Protein AF-A0A369LCV4-F1 (afdb_monomer)

Radius of gyration: 34.24 Å; Cα contacts (8 Å, |Δi|>4): 344; chains: 1; bounding box: 85×83×84 Å

Mean predicted aligned error: 14.11 Å

Organism: NCBI:txid1473216

Sequence (241 aa):
MNRRKGVEGYACAVWLQAPCSRRDKLRKGPRGCSRKTRKDGFMGDQPSITRRGVLVGAGAVAGMFAVGGVAYALEGEDRGLLRPPGAQDEAHFRATCLKCNRCETACPQRCLRAGVLEDGVLNWRTPIMDFHRGVCDFCGVCEDVCPAGSIAGAHDPAQVIGVAVVDRERCIAWLQGGCQVCVDACPYGAITLDDANRPVVDRAKCNGCGACENACPSSSYLAFAGGTDRGINVRAAGKEA

pLDDT: mean 79.0, std 21.58, range [28.91, 97.0]

Secondary structure (DSSP, 8-state):
----------PPPP----PPPS-S--------------------------HHHHHHHHHHHHHHHHHHHHHHHT------PPPPTT---HHHHHHH-----HHHHH-TT--EEE--GGG-TTTTTSEEE-TTT-------HHHHT-TT--S--TT-TTS---EEEE-TTT-HHHHTS---HHHHT-TT--EEE-TTS-EEE-TTT-----HHHHH-THHHHSTTS-SS--SEEEE-TT---

InterPro domains:
  IPR017896 4Fe-4S ferredoxin-type, iron-sulphur binding domain [PF12838] (96-149)
  IPR017896 4Fe-4S ferredoxin-type, iron-sulphur binding domain [PF12838] (178-218)
  IPR017896 4Fe-4S ferredoxin-type, iron-sulphur binding domain [PS51379] (88-117)
  IPR017896 4Fe-4S ferredoxin-type, iron-sulphur binding domain [PS51379] (125-156)
  IPR017896 4Fe-4S ferredoxin-type, iron-sulphur binding domain [PS51379] (162-196)
  IPR017896 4Fe-4S ferredoxin-type, iron-sulphur binding domain [PS51379] (197-227)
  IPR017900 4Fe-4S ferredoxin, iron-sulphur binding, conserved site [PS00198] (97-108)
  IPR017900 4Fe-4S ferredoxin, iron-sulphur binding, conserved site [PS00198] (206-217)
  IPR050157 Photosystem I iron-sulfur center [PTHR24960] (136-197)

Nearest PDB structures (foldseek):
  7q4v-assembly1_B  TM=7.450E-01  e=1.362E-02  Acetobacterium woodii DSM 1030
  7q4w-assembly1_B  TM=6.819E-01  e=8.998E-03  Acetobacterium woodii DSM 1030
  2vpw-assembly1_B  TM=8.968E-01  e=2.962E-01  Thermus thermophilus HB27

Foldseek 3Di:
DDDDDDDDDDDDDDDDDDDDDDDDDPDDDDPDPPPPPPPPDPPPDDPDCDPVNVVVVVVVVVVVVVVVVVLVVPFDPQPLFQAQFQQLPVVLLLVQAPLPCQLCVQDPFNQWDQDDCVSPPSSGSPITGHLLRGWQPLPCSSCVRGPRNSGPSSNPLQGARFFKDFDLVQACCNVPRDDCQLCVQDPQNQWDADPSRHIDGNRNRHRQRSSSQNRACSCVVPVVVDDDGHRMHTGNHPDDD

Solvent-accessible surface area (backbone atoms only — not comparable to full-atom values): 14519 Å² total; per-residue (Å²): 133,90,78,91,84,91,86,81,87,85,81,90,82,81,91,73,92,79,84,83,74,97,80,84,82,94,79,79,79,92,75,74,83,75,79,77,77,79,83,70,76,87,71,69,79,75,85,72,89,42,73,66,56,52,52,53,50,51,52,52,52,52,49,52,52,50,51,52,52,47,55,59,71,63,55,70,72,80,81,47,70,31,35,55,45,44,25,74,54,57,70,64,22,66,75,39,52,78,56,77,55,49,38,36,77,60,36,88,50,40,22,44,36,65,27,44,67,90,71,31,78,84,36,44,39,32,71,30,52,39,35,90,67,21,38,55,84,39,79,25,54,44,30,79,59,39,92,59,62,36,32,50,58,19,61,43,72,84,44,66,36,14,32,61,45,71,36,65,92,45,19,54,20,65,74,74,42,80,52,54,60,43,41,78,45,35,91,69,69,23,41,48,66,47,100,76,40,30,80,44,65,43,68,92,55,36,30,35,43,27,43,31,33,50,60,45,64,27,50,75,77,46,61,88,74,64,80,89,74,40,18,35,40,63,34,21,76,87,55,86,129

Structure (mmCIF, N/CA/C/O backbone):
data_AF-A0A369LCV4-F1
#
_entry.id   AF-A0A369LCV4-F1
#
loop_
_atom_site.group_PDB
_atom_site.id
_atom_site.type_symbol
_atom_site.label_atom_id
_atom_site.label_alt_id
_atom_site.label_comp_id
_atom_site.label_asym_id
_atom_site.label_entity_id
_atom_site.label_seq_id
_atom_site.pdbx_PDB_ins_code
_atom_site.Cartn_x
_atom_site.Cartn_y
_atom_site.Cartn_z
_atom_site.occupancy
_atom_site.B_iso_or_equiv
_atom_site.auth_seq_id
_atom_site.auth_comp_id
_atom_site.auth_asym_id
_atom_site.auth_atom_id
_atom_site.pdbx_PDB_model_num
ATOM 1 N N . MET A 1 1 ? 9.480 60.261 -47.180 1.00 33.66 1 MET A N 1
ATOM 2 C CA . MET A 1 1 ? 10.621 61.018 -46.619 1.00 33.66 1 MET A CA 1
ATOM 3 C C . MET A 1 1 ? 11.167 60.238 -45.425 1.00 33.66 1 MET A C 1
ATOM 5 O O . MET A 1 1 ? 10.404 60.085 -44.492 1.00 33.66 1 MET A O 1
ATOM 9 N N . ASN A 1 2 ? 12.431 59.768 -45.492 1.00 29.33 2 ASN A N 1
ATOM 10 C CA . ASN A 1 2 ? 13.299 59.262 -44.390 1.00 29.33 2 ASN A CA 1
ATOM 11 C C . ASN A 1 2 ? 12.805 58.080 -43.509 1.00 29.33 2 ASN A C 1
ATOM 13 O O . ASN A 1 2 ? 11.643 58.022 -43.163 1.00 29.33 2 ASN A O 1
ATOM 17 N N . ARG A 1 3 ? 13.609 57.157 -42.955 1.00 33.78 3 ARG A N 1
ATOM 18 C CA . ARG A 1 3 ? 14.981 56.618 -43.128 1.00 33.78 3 ARG A CA 1
ATOM 19 C C . ARG A 1 3 ? 15.100 55.442 -42.114 1.00 33.78 3 ARG A C 1
ATOM 21 O O . ARG A 1 3 ? 14.606 55.599 -41.010 1.00 33.78 3 ARG A O 1
ATOM 28 N N . ARG A 1 4 ? 15.773 54.338 -42.504 1.00 35.31 4 ARG A N 1
ATOM 29 C CA . ARG A 1 4 ? 16.610 53.327 -41.766 1.00 35.31 4 ARG A CA 1
ATOM 30 C C . ARG A 1 4 ? 16.458 53.204 -40.225 1.00 35.31 4 ARG A C 1
ATOM 32 O O . ARG A 1 4 ? 16.477 54.217 -39.545 1.00 35.31 4 ARG A O 1
ATOM 39 N N . LYS A 1 5 ? 16.474 52.021 -39.585 1.00 34.97 5 LYS A N 1
ATOM 40 C CA . LYS A 1 5 ? 17.506 50.940 -39.451 1.00 34.97 5 LYS A CA 1
ATOM 41 C C . LYS A 1 5 ? 16.810 49.731 -38.748 1.00 34.97 5 LYS A C 1
ATOM 43 O O . LYS A 1 5 ? 15.849 49.987 -38.041 1.00 34.97 5 LYS A O 1
ATOM 48 N N . GLY A 1 6 ? 17.151 48.438 -38.822 1.00 30.31 6 GLY A N 1
ATOM 49 C CA . GLY A 1 6 ? 18.329 47.701 -39.292 1.00 30.31 6 GLY A CA 1
ATOM 50 C C . GLY A 1 6 ? 19.190 47.160 -38.132 1.00 30.31 6 GLY A C 1
ATOM 51 O O . GLY A 1 6 ? 20.056 47.910 -37.702 1.00 30.31 6 GLY A O 1
ATOM 52 N N . VAL A 1 7 ? 18.949 45.916 -37.672 1.00 32.47 7 VAL A N 1
ATOM 53 C CA . VAL A 1 7 ? 19.841 44.955 -36.944 1.00 32.47 7 VAL A CA 1
ATOM 54 C C . VAL A 1 7 ? 19.028 43.659 -36.703 1.00 32.47 7 VAL A C 1
ATOM 56 O O . VAL A 1 7 ? 17.849 43.775 -36.396 1.00 32.47 7 VAL A O 1
ATOM 59 N N . GLU A 1 8 ? 19.488 42.408 -36.801 1.00 32.81 8 GLU A N 1
ATOM 60 C CA . GLU A 1 8 ? 20.720 41.758 -37.271 1.00 32.81 8 GLU A CA 1
ATOM 61 C C . GLU A 1 8 ? 20.413 40.239 -37.376 1.00 32.81 8 GLU A C 1
ATOM 63 O O . GLU A 1 8 ? 19.725 39.690 -36.515 1.00 32.81 8 GLU A O 1
ATOM 68 N N . GLY A 1 9 ? 20.884 39.576 -38.446 1.00 31.50 9 GLY A N 1
ATOM 69 C CA . GLY A 1 9 ? 21.004 38.106 -38.542 1.00 31.50 9 GLY A CA 1
ATOM 70 C C . GLY A 1 9 ? 22.136 37.607 -37.627 1.00 31.50 9 GLY A C 1
ATOM 71 O O . GLY A 1 9 ? 22.778 38.411 -36.971 1.00 31.50 9 GLY A O 1
ATOM 72 N N . TYR A 1 10 ? 22.449 36.319 -37.493 1.00 34.50 10 TYR A N 1
ATOM 73 C CA . TYR A 1 10 ? 22.992 35.471 -38.553 1.00 34.50 10 TYR A CA 1
ATOM 74 C C . TYR A 1 10 ? 22.830 33.981 -38.218 1.00 34.50 10 TYR A C 1
ATOM 76 O O . TYR A 1 10 ? 23.144 33.531 -37.117 1.00 34.50 10 TYR A O 1
ATOM 84 N N . ALA A 1 11 ? 22.385 33.223 -39.221 1.00 33.25 11 ALA A N 1
ATOM 85 C CA . ALA A 1 11 ? 22.346 31.770 -39.244 1.00 33.25 11 ALA A CA 1
ATOM 86 C C . ALA A 1 11 ? 23.679 31.172 -39.735 1.00 33.25 11 ALA A C 1
ATOM 88 O O . ALA A 1 11 ? 24.444 31.800 -40.466 1.00 33.25 11 ALA A O 1
ATOM 89 N N . CYS A 1 12 ? 23.908 29.936 -39.299 1.00 28.91 12 CYS A N 1
ATOM 90 C CA . CYS A 1 12 ? 25.098 29.105 -39.453 1.00 28.91 12 CYS A CA 1
ATOM 91 C C . CYS A 1 12 ? 25.545 28.930 -40.920 1.00 28.91 12 CYS A C 1
ATOM 93 O O . CYS A 1 12 ? 24.769 28.490 -41.769 1.00 28.91 12 CYS A O 1
ATOM 95 N N . ALA A 1 13 ? 26.810 29.254 -41.204 1.00 35.22 13 ALA A N 1
ATOM 96 C CA . ALA A 1 13 ? 27.415 29.154 -42.526 1.00 35.22 13 ALA A CA 1
ATOM 97 C C . ALA A 1 13 ? 28.000 27.757 -42.797 1.00 35.22 13 ALA A C 1
ATOM 99 O O . ALA A 1 13 ? 28.784 27.209 -42.022 1.00 35.22 13 ALA A O 1
ATOM 100 N N . VAL A 1 14 ? 27.620 27.233 -43.960 1.00 31.00 14 VAL A N 1
ATOM 101 C CA . VAL A 1 14 ? 28.135 26.046 -44.642 1.00 31.00 14 VAL A CA 1
ATOM 102 C C . VAL A 1 14 ? 29.587 26.292 -45.075 1.00 31.00 14 VAL A C 1
ATOM 104 O O . VAL A 1 14 ? 29.875 27.267 -45.769 1.00 31.00 14 VAL A O 1
ATOM 107 N N . TRP A 1 15 ? 30.506 25.402 -44.696 1.00 30.23 15 TRP A N 1
ATOM 108 C CA . TRP A 1 15 ? 31.900 25.432 -45.149 1.00 30.23 15 TRP A CA 1
ATOM 109 C C . TRP A 1 15 ? 32.018 24.901 -46.584 1.00 30.23 15 TRP A C 1
ATOM 111 O O . TRP A 1 15 ? 32.078 23.695 -46.818 1.00 30.23 15 TRP A O 1
ATOM 121 N N . LEU A 1 16 ? 32.073 25.825 -47.546 1.00 34.38 16 LEU A N 1
ATOM 122 C CA . LEU A 1 16 ? 32.519 25.587 -48.918 1.00 34.38 16 LEU A CA 1
ATOM 123 C C . LEU A 1 16 ? 34.027 25.849 -49.036 1.00 34.38 16 LEU A C 1
ATOM 125 O O . LEU A 1 16 ? 34.573 26.802 -48.484 1.00 34.38 16 LEU A O 1
ATOM 129 N N . GLN A 1 17 ? 34.680 24.955 -49.771 1.00 42.19 17 GLN A N 1
ATOM 130 C CA . GLN A 1 17 ? 36.102 24.926 -50.096 1.00 42.19 17 GLN A CA 1
ATOM 131 C C . GLN A 1 17 ? 36.569 26.224 -50.776 1.00 42.19 17 GLN A C 1
ATOM 133 O O . GLN A 1 17 ? 35.950 26.675 -51.737 1.00 42.19 17 GLN A O 1
ATOM 138 N N . ALA A 1 18 ? 37.717 26.761 -50.350 1.00 41.19 18 ALA A N 1
ATOM 139 C CA . ALA A 1 18 ? 38.456 27.777 -51.099 1.00 41.19 18 ALA A CA 1
ATOM 140 C C . ALA A 1 18 ? 39.880 27.274 -51.438 1.00 41.19 18 ALA A C 1
ATOM 142 O O . ALA A 1 18 ? 40.541 26.678 -50.582 1.00 41.19 18 ALA A O 1
ATOM 143 N N . PRO A 1 19 ? 40.357 27.484 -52.680 1.00 41.97 19 PRO A N 1
ATOM 144 C CA . PRO A 1 19 ? 41.605 26.930 -53.196 1.00 41.97 19 PRO A CA 1
ATOM 145 C C . PRO A 1 19 ? 42.832 27.722 -52.726 1.00 41.97 19 PRO A C 1
ATOM 147 O O . PRO A 1 19 ? 42.857 28.952 -52.746 1.00 41.97 19 PRO A O 1
ATOM 150 N N . CYS A 1 20 ? 43.886 26.999 -52.343 1.00 33.53 20 CYS A N 1
ATOM 151 C CA . CYS A 1 20 ? 45.161 27.580 -51.934 1.00 33.53 20 CYS A CA 1
ATOM 152 C C . CYS A 1 20 ? 45.874 28.210 -53.144 1.00 33.53 20 CYS A C 1
ATOM 154 O O . CYS A 1 20 ? 46.112 27.550 -54.161 1.00 33.53 20 CYS A O 1
ATOM 156 N N . SER A 1 21 ? 46.171 29.506 -53.042 1.00 36.56 21 SER A N 1
ATOM 157 C CA . SER A 1 21 ? 46.696 30.325 -54.127 1.00 36.56 21 SER A CA 1
ATOM 158 C C . SER A 1 21 ? 48.158 30.002 -54.456 1.00 36.56 21 SER A C 1
ATOM 160 O O . SER A 1 21 ? 49.001 29.662 -53.629 1.00 36.56 21 SER A O 1
ATOM 162 N N . ARG A 1 22 ? 48.432 30.095 -55.754 1.00 46.88 22 ARG A N 1
ATOM 163 C CA . ARG A 1 22 ? 49.577 29.560 -56.491 1.00 46.88 22 ARG A CA 1
ATOM 164 C C . ARG A 1 22 ? 50.821 30.455 -56.404 1.00 46.88 22 ARG A C 1
ATOM 166 O O . ARG A 1 22 ? 51.418 30.769 -57.434 1.00 46.88 22 ARG A O 1
ATOM 173 N N . ARG A 1 23 ? 51.173 30.948 -55.214 1.00 46.38 23 ARG A N 1
ATOM 174 C CA . ARG A 1 23 ? 52.233 31.961 -55.089 1.00 46.38 23 ARG A CA 1
ATOM 175 C C . ARG A 1 23 ? 53.005 31.916 -53.770 1.00 46.38 23 ARG A C 1
ATOM 177 O O . ARG A 1 23 ? 53.278 32.952 -53.202 1.00 46.38 23 ARG A O 1
ATOM 184 N N . ASP A 1 24 ? 53.392 30.727 -53.316 1.00 43.38 24 ASP A N 1
ATOM 185 C CA . ASP A 1 24 ? 54.478 30.580 -52.340 1.00 43.38 24 ASP A CA 1
ATOM 186 C C . ASP A 1 24 ? 55.036 29.158 -52.381 1.00 43.38 24 ASP A C 1
ATOM 188 O O . ASP A 1 24 ? 54.425 28.234 -51.847 1.00 43.38 24 ASP A O 1
ATOM 192 N N . LYS A 1 25 ? 56.170 28.984 -53.077 1.00 42.28 25 LYS A N 1
ATOM 193 C CA . LYS A 1 25 ? 57.227 27.962 -52.862 1.00 42.28 25 LYS A CA 1
ATOM 194 C C . LYS A 1 25 ? 58.162 27.868 -54.081 1.00 42.28 25 LYS A C 1
ATOM 196 O O . LYS A 1 25 ? 58.407 26.800 -54.626 1.00 42.28 25 LYS A O 1
ATOM 201 N N . LEU A 1 26 ? 58.760 28.995 -54.470 1.00 45.75 26 LEU A N 1
ATOM 202 C CA . LEU A 1 26 ? 60.024 29.015 -55.220 1.00 45.75 26 LEU A CA 1
ATOM 203 C C . LEU A 1 26 ? 61.175 29.253 -54.234 1.00 45.75 26 LEU A C 1
ATOM 205 O O . LEU A 1 26 ? 61.787 30.31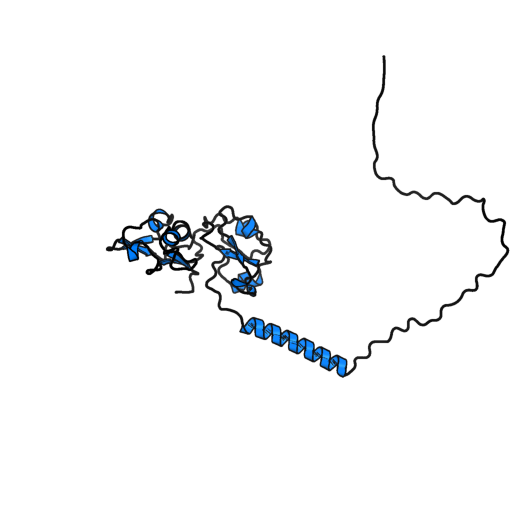2 -54.218 1.00 45.75 26 LEU A O 1
ATOM 209 N N . ARG A 1 27 ? 61.433 28.285 -53.346 1.00 44.47 27 ARG A N 1
ATOM 210 C CA . ARG A 1 27 ? 62.700 28.180 -52.601 1.00 44.47 27 ARG A CA 1
ATOM 211 C C . ARG A 1 27 ? 62.721 26.890 -51.786 1.00 44.47 27 ARG A C 1
ATOM 213 O O . ARG A 1 27 ? 62.159 26.850 -50.695 1.00 44.47 27 ARG A O 1
ATOM 220 N N . LYS A 1 28 ? 63.371 25.859 -52.335 1.00 42.75 28 LYS A N 1
ATOM 221 C CA . LYS A 1 28 ? 64.130 24.766 -51.678 1.00 42.75 28 LYS A CA 1
ATOM 222 C C . LYS A 1 28 ? 64.097 23.536 -52.595 1.00 42.75 28 LYS A C 1
ATOM 224 O O . LYS A 1 28 ? 63.031 23.008 -52.881 1.00 42.75 28 LYS A O 1
ATOM 229 N N . GLY A 1 29 ? 65.280 23.146 -53.076 1.00 40.94 29 GLY A N 1
ATOM 230 C CA . GLY A 1 29 ? 65.507 22.008 -53.973 1.00 40.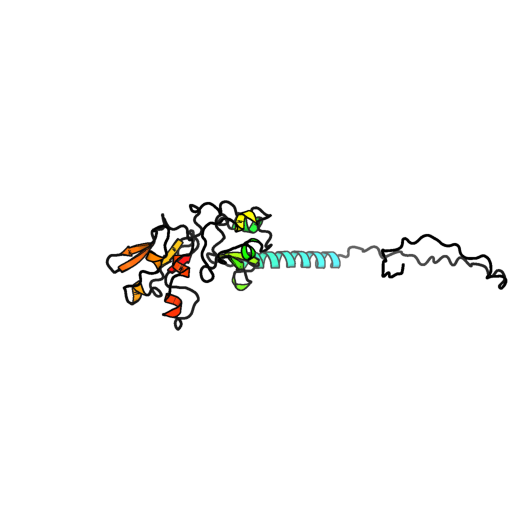94 29 GLY A CA 1
ATOM 231 C C . GLY A 1 29 ? 65.136 20.641 -53.376 1.00 40.94 29 GLY A C 1
ATOM 232 O O . GLY A 1 29 ? 64.693 20.561 -52.224 1.00 40.94 29 GLY A O 1
ATOM 233 N N . PRO A 1 30 ? 65.308 19.555 -54.151 1.00 46.09 30 PRO A N 1
ATOM 234 C CA . PRO A 1 30 ? 64.694 18.266 -53.879 1.00 46.09 30 PRO A CA 1
ATOM 235 C C . PRO A 1 30 ? 65.464 17.554 -52.768 1.00 46.09 30 PRO A C 1
ATOM 237 O O . PRO A 1 30 ? 66.447 16.861 -53.007 1.00 46.09 30 PRO A O 1
ATOM 240 N N . ARG A 1 31 ? 65.022 17.712 -51.520 1.00 47.19 31 ARG A N 1
ATOM 241 C CA . ARG A 1 31 ? 65.402 16.775 -50.462 1.00 47.19 31 ARG A CA 1
ATOM 242 C C . ARG A 1 31 ? 64.392 15.644 -50.468 1.00 47.19 31 ARG A C 1
ATOM 244 O O . ARG A 1 31 ? 63.228 15.838 -50.127 1.00 47.19 31 ARG A O 1
ATOM 251 N N . GLY A 1 32 ? 64.870 14.500 -50.953 1.00 39.56 32 GLY A N 1
ATOM 252 C CA . GLY A 1 32 ? 64.119 13.271 -51.125 1.00 39.56 32 GLY A CA 1
ATOM 253 C C . GLY A 1 32 ? 63.274 12.935 -49.905 1.00 39.56 32 GLY A C 1
ATOM 254 O O . GLY A 1 32 ? 63.738 12.949 -48.763 1.00 39.56 32 GLY A O 1
ATOM 255 N N . CYS A 1 33 ? 62.017 12.610 -50.178 1.00 36.47 33 CYS A N 1
ATOM 256 C CA . CYS A 1 33 ? 61.145 11.940 -49.237 1.00 36.47 33 CYS A CA 1
ATOM 257 C C . CYS A 1 33 ? 61.686 10.512 -49.067 1.00 36.47 33 CYS A C 1
ATOM 259 O O . CYS A 1 33 ? 61.320 9.597 -49.802 1.00 36.47 33 CYS A O 1
ATOM 261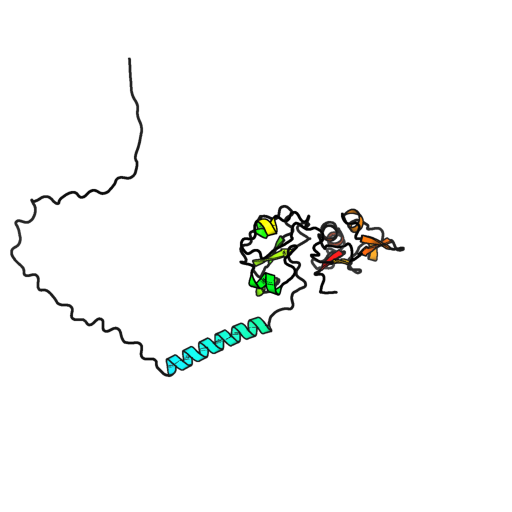 N N . SER A 1 34 ? 62.634 10.339 -48.142 1.00 44.06 34 SER A N 1
ATOM 262 C CA . SER A 1 34 ? 63.011 9.022 -47.641 1.00 44.06 34 SER A CA 1
ATOM 263 C C . SER A 1 34 ? 61.777 8.443 -46.964 1.00 44.06 34 SER A C 1
ATOM 265 O O . SER A 1 34 ? 61.366 8.869 -45.882 1.00 44.06 34 SER A O 1
ATOM 267 N N . ARG A 1 35 ? 61.137 7.509 -47.667 1.00 43.19 35 ARG A N 1
ATOM 268 C CA . ARG A 1 35 ? 60.029 6.703 -47.179 1.00 43.19 35 ARG A CA 1
ATOM 269 C C . ARG A 1 35 ? 60.603 5.802 -46.082 1.00 43.19 35 ARG A C 1
ATOM 271 O O . ARG A 1 35 ? 61.013 4.677 -46.343 1.00 43.19 35 ARG A O 1
ATOM 278 N N . LYS A 1 36 ? 60.693 6.322 -44.855 1.00 39.88 36 LYS A N 1
ATOM 279 C CA . LYS A 1 36 ? 61.026 5.538 -43.665 1.00 39.88 36 LYS A CA 1
ATOM 280 C C . LYS A 1 36 ? 59.851 4.588 -43.446 1.00 39.88 36 LYS A C 1
ATOM 282 O O . LYS A 1 36 ? 58.858 4.944 -42.818 1.00 39.88 36 LYS A O 1
ATOM 287 N N . THR A 1 37 ? 59.910 3.405 -44.054 1.00 44.12 37 THR A N 1
ATOM 288 C CA . THR A 1 37 ? 59.005 2.309 -43.724 1.00 44.12 37 THR A CA 1
ATOM 289 C C . THR A 1 37 ? 59.264 1.972 -42.270 1.00 44.12 37 THR A C 1
ATOM 291 O O . THR A 1 37 ? 60.255 1.321 -41.941 1.00 44.12 37 THR A O 1
ATOM 294 N N . ARG A 1 38 ? 58.389 2.466 -41.399 1.00 40.62 38 ARG A N 1
ATOM 295 C CA . ARG A 1 38 ? 58.283 2.028 -40.019 1.00 40.62 38 ARG A CA 1
ATOM 296 C C . ARG A 1 38 ? 57.808 0.576 -40.042 1.00 40.62 38 ARG A C 1
ATOM 298 O O . ARG A 1 38 ? 56.618 0.306 -39.953 1.00 40.62 38 ARG A O 1
ATOM 305 N N . LYS A 1 39 ? 58.737 -0.358 -40.252 1.00 43.31 39 LYS A N 1
ATOM 306 C CA . LYS A 1 39 ? 58.561 -1.775 -39.923 1.00 43.31 39 LYS A CA 1
ATOM 307 C C . LYS A 1 39 ? 58.869 -1.953 -38.436 1.00 43.31 39 LYS A C 1
ATOM 309 O O . LYS A 1 39 ? 59.729 -2.738 -38.065 1.00 43.31 39 LYS A O 1
ATOM 314 N N . ASP A 1 40 ? 58.152 -1.208 -37.603 1.00 45.78 40 ASP A N 1
ATOM 315 C CA . ASP A 1 40 ? 58.047 -1.532 -36.189 1.00 45.78 40 ASP A CA 1
ATOM 316 C C . ASP A 1 40 ? 56.730 -2.290 -36.110 1.00 45.78 40 ASP A C 1
ATOM 318 O O . ASP A 1 40 ? 55.652 -1.705 -36.235 1.00 45.78 40 ASP A O 1
ATOM 322 N N . GLY A 1 41 ? 56.835 -3.617 -36.095 1.00 38.41 41 GLY A N 1
ATOM 323 C CA . GLY A 1 41 ? 55.690 -4.505 -36.091 1.00 38.41 41 GLY A CA 1
ATOM 324 C C . GLY A 1 41 ? 54.748 -4.139 -34.955 1.00 38.41 41 GLY A C 1
ATOM 325 O O . GLY A 1 41 ? 55.098 -4.246 -33.785 1.00 38.41 41 GLY A O 1
ATOM 326 N N . PHE A 1 42 ? 53.520 -3.781 -35.313 1.00 43.62 42 PHE A N 1
ATOM 327 C CA . PHE A 1 42 ? 52.368 -3.874 -34.426 1.00 43.62 42 PHE A CA 1
ATOM 328 C C . PHE A 1 42 ? 51.983 -5.360 -34.300 1.00 43.62 42 PHE A C 1
ATOM 330 O O . PHE A 1 42 ? 50.873 -5.768 -34.621 1.00 43.62 42 PHE A O 1
ATOM 337 N N . MET A 1 43 ? 52.937 -6.208 -33.906 1.00 44.75 43 MET A N 1
ATOM 338 C CA . MET A 1 43 ? 52.634 -7.552 -33.432 1.00 44.75 43 MET A CA 1
ATOM 339 C C . MET A 1 43 ? 52.284 -7.377 -31.958 1.00 44.75 43 MET A C 1
ATOM 341 O O . MET A 1 43 ? 53.132 -7.517 -31.082 1.00 44.75 43 MET A O 1
ATOM 345 N N . GLY A 1 44 ? 51.050 -6.935 -31.705 1.00 49.69 44 GLY A N 1
ATOM 346 C CA . GLY A 1 44 ? 50.477 -7.001 -30.370 1.00 49.69 44 GLY A CA 1
ATOM 347 C C . GLY A 1 44 ? 50.566 -8.446 -29.897 1.00 49.69 44 GLY A C 1
ATOM 348 O O . GLY A 1 44 ? 50.163 -9.357 -30.624 1.00 49.69 44 GLY A O 1
ATOM 349 N N . ASP A 1 45 ? 51.167 -8.624 -28.725 1.00 56.03 45 ASP A N 1
ATOM 350 C CA . ASP A 1 45 ? 51.254 -9.883 -27.999 1.00 56.03 45 ASP A CA 1
ATOM 351 C C . ASP A 1 45 ? 49.885 -10.580 -28.049 1.00 56.03 45 ASP A C 1
ATOM 353 O O . ASP A 1 45 ? 48.876 -10.016 -27.616 1.00 56.03 45 ASP A O 1
ATOM 357 N N . GLN A 1 46 ? 49.810 -11.755 -28.679 1.00 61.38 46 GLN A N 1
ATOM 358 C CA . GLN A 1 46 ? 48.569 -12.528 -28.694 1.00 61.38 46 GLN A CA 1
ATOM 359 C C . GLN A 1 46 ? 48.348 -12.996 -27.252 1.00 61.38 46 GLN A C 1
ATOM 361 O O . GLN A 1 46 ? 49.229 -13.681 -26.727 1.00 61.38 46 GLN A O 1
ATOM 366 N N . PRO A 1 47 ? 47.231 -12.649 -26.582 1.00 65.69 47 PRO A N 1
ATOM 367 C CA . PRO A 1 47 ? 47.034 -13.026 -25.191 1.00 65.69 47 PRO A CA 1
ATOM 368 C C . PRO A 1 47 ? 46.982 -14.552 -25.095 1.00 65.69 47 PRO A C 1
ATOM 370 O O . PRO A 1 47 ? 45.989 -15.189 -25.443 1.00 65.69 47 PRO A O 1
ATOM 373 N N . SER A 1 48 ? 48.082 -15.152 -24.645 1.00 68.12 48 SER A N 1
ATOM 374 C CA . SER A 1 48 ? 48.139 -16.582 -24.382 1.00 68.12 48 SER A CA 1
ATOM 375 C C . SER A 1 48 ? 47.388 -16.862 -23.081 1.00 68.12 48 SER A C 1
ATOM 377 O O . SER A 1 48 ? 47.665 -16.277 -22.030 1.00 68.12 48 SER A O 1
ATOM 379 N N . ILE A 1 49 ? 46.384 -17.738 -23.145 1.00 80.62 49 ILE A N 1
ATOM 380 C CA . ILE A 1 49 ? 45.616 -18.139 -21.965 1.00 80.62 49 ILE A CA 1
ATOM 381 C C . ILE A 1 49 ? 46.545 -18.952 -21.059 1.00 80.62 49 ILE A C 1
ATOM 383 O O . ILE A 1 49 ? 46.842 -20.118 -21.312 1.00 80.62 49 ILE A O 1
ATOM 387 N N . THR A 1 50 ? 47.031 -18.320 -19.992 1.00 88.94 50 THR A N 1
ATOM 388 C CA . THR A 1 50 ? 47.863 -18.983 -18.985 1.00 88.94 50 THR A CA 1
ATOM 389 C C . THR A 1 50 ? 46.990 -19.710 -17.961 1.00 88.94 50 THR A C 1
ATOM 391 O O . THR A 1 50 ? 45.898 -19.253 -17.620 1.00 88.94 50 THR A O 1
ATOM 394 N N . ARG A 1 51 ? 47.487 -20.820 -17.392 1.00 87.25 51 ARG A N 1
ATOM 395 C CA . ARG A 1 51 ? 46.794 -21.556 -16.308 1.00 87.25 51 ARG A CA 1
ATOM 396 C C . ARG A 1 51 ? 46.432 -20.646 -15.129 1.00 87.25 51 ARG A C 1
ATOM 398 O O . ARG A 1 51 ? 45.360 -20.776 -14.550 1.00 87.25 51 ARG A O 1
ATOM 405 N N . ARG A 1 52 ? 47.308 -19.686 -14.814 1.00 86.94 52 ARG A N 1
ATOM 406 C CA . ARG A 1 52 ? 47.062 -18.659 -13.796 1.00 86.94 52 ARG A CA 1
ATOM 407 C C . ARG A 1 52 ? 45.890 -17.753 -14.175 1.00 86.94 52 ARG A C 1
ATOM 409 O O . ARG A 1 52 ? 45.059 -17.481 -13.320 1.00 86.94 52 ARG A O 1
ATOM 416 N N . GLY A 1 53 ? 45.796 -17.338 -15.438 1.00 87.69 53 GLY A N 1
ATOM 417 C CA . GLY A 1 53 ? 44.654 -16.578 -15.949 1.00 87.69 53 GLY A CA 1
ATOM 418 C C . GLY A 1 53 ? 43.330 -17.333 -15.802 1.00 87.69 53 GLY A C 1
ATOM 419 O O . GLY A 1 53 ? 42.348 -16.750 -15.356 1.00 87.69 53 GLY A O 1
ATOM 420 N N . VAL A 1 54 ? 43.322 -18.644 -16.073 1.00 89.94 54 VAL A N 1
ATOM 421 C CA . VAL A 1 54 ? 42.133 -19.498 -15.887 1.00 89.94 54 VAL A CA 1
ATOM 422 C C . VAL A 1 54 ? 41.733 -19.601 -14.414 1.00 89.94 54 VAL A C 1
ATOM 424 O O . VAL A 1 54 ? 40.560 -19.443 -14.098 1.00 89.94 54 VAL A O 1
ATOM 427 N N . LEU A 1 55 ? 42.686 -19.816 -13.501 1.00 92.88 55 LEU A N 1
ATOM 428 C CA . LEU A 1 55 ? 42.398 -19.906 -12.063 1.00 92.88 55 LEU A CA 1
ATOM 429 C C . LEU A 1 55 ? 41.903 -18.578 -11.477 1.00 92.88 55 LEU A C 1
ATOM 431 O O . LEU A 1 55 ? 40.977 -18.575 -10.672 1.00 92.88 55 LEU A O 1
ATOM 435 N N . VAL A 1 56 ? 42.482 -17.451 -11.900 1.00 90.81 56 VAL A N 1
ATOM 436 C CA . VAL A 1 56 ? 42.016 -16.114 -11.498 1.00 90.81 56 VAL A CA 1
ATOM 437 C C . VAL A 1 56 ? 40.608 -15.854 -12.035 1.00 90.81 56 VAL A C 1
ATOM 439 O O . VAL A 1 56 ? 39.753 -15.387 -11.287 1.00 90.81 56 VAL A O 1
ATOM 442 N N . GLY A 1 57 ? 40.340 -16.211 -13.294 1.00 90.62 57 GLY A N 1
ATOM 443 C CA . GLY A 1 57 ? 39.004 -16.117 -13.881 1.00 90.62 57 GLY A CA 1
ATOM 444 C C . GLY A 1 57 ? 37.977 -16.980 -13.144 1.00 90.62 57 GLY A C 1
ATOM 445 O O . GLY A 1 57 ? 36.919 -16.485 -12.769 1.00 90.62 57 GLY A O 1
ATOM 446 N N . ALA A 1 58 ? 38.305 -18.243 -12.861 1.00 92.50 58 ALA A N 1
ATOM 447 C CA . ALA A 1 58 ? 37.435 -19.156 -12.120 1.00 92.50 58 ALA A CA 1
ATOM 448 C C . ALA A 1 58 ? 37.168 -18.668 -10.687 1.00 92.50 58 ALA A C 1
ATOM 450 O O . ALA A 1 58 ? 36.028 -18.703 -10.232 1.00 92.50 58 ALA A O 1
ATOM 451 N N . GLY A 1 59 ? 38.194 -18.157 -10.000 1.00 94.56 59 GLY A N 1
ATOM 452 C CA . GLY A 1 59 ? 38.052 -17.556 -8.674 1.00 94.56 59 GLY A CA 1
ATOM 453 C C . GLY A 1 59 ? 37.156 -16.316 -8.680 1.00 94.56 59 GLY A C 1
ATOM 454 O O . GLY A 1 59 ? 36.314 -16.171 -7.798 1.00 94.56 59 GLY A O 1
ATOM 455 N N . ALA A 1 60 ? 37.271 -15.455 -9.695 1.00 93.31 60 ALA A N 1
ATOM 456 C CA . ALA A 1 60 ? 36.408 -14.283 -9.845 1.00 93.31 60 ALA A CA 1
ATOM 457 C C . ALA A 1 60 ? 34.941 -14.671 -10.096 1.00 93.31 60 ALA A C 1
ATOM 459 O O . ALA A 1 60 ? 34.040 -14.106 -9.477 1.00 93.31 60 ALA A O 1
ATOM 460 N N . VAL A 1 61 ? 34.700 -15.670 -10.952 1.00 92.44 61 VAL A N 1
ATOM 461 C CA . VAL A 1 61 ? 33.354 -16.198 -11.224 1.00 92.44 61 VAL A CA 1
ATOM 462 C C . VAL A 1 61 ? 32.752 -16.827 -9.965 1.00 92.44 61 VAL A C 1
ATOM 464 O O . VAL A 1 61 ? 31.633 -16.485 -9.590 1.00 92.44 61 VAL A O 1
ATOM 467 N N . ALA A 1 62 ? 33.502 -17.683 -9.264 1.00 92.44 62 ALA A N 1
ATOM 468 C CA . ALA A 1 62 ? 33.067 -18.268 -7.995 1.00 92.44 62 ALA A CA 1
ATOM 469 C C . ALA A 1 62 ? 32.776 -17.189 -6.939 1.00 92.44 62 ALA A C 1
ATOM 471 O O . ALA A 1 62 ? 31.784 -17.287 -6.221 1.00 92.44 62 ALA A O 1
ATOM 472 N N . GLY A 1 63 ? 33.586 -16.128 -6.891 1.00 93.88 63 GLY A N 1
ATOM 473 C CA . GLY A 1 63 ? 33.352 -14.964 -6.039 1.00 93.88 63 GLY A CA 1
ATOM 474 C C . GLY A 1 63 ? 32.040 -14.244 -6.359 1.00 93.88 63 GLY A C 1
ATOM 475 O O . GLY A 1 63 ? 31.274 -13.951 -5.446 1.00 93.88 63 GLY A O 1
ATOM 476 N N . MET A 1 64 ? 31.725 -14.012 -7.638 1.00 89.69 64 MET A N 1
ATOM 477 C CA . MET A 1 64 ? 30.448 -13.405 -8.042 1.00 89.69 64 MET A CA 1
ATOM 478 C C . MET A 1 64 ? 29.243 -14.273 -7.664 1.00 89.69 64 MET A C 1
ATOM 480 O O . MET A 1 64 ? 28.264 -13.747 -7.136 1.00 89.69 64 MET A O 1
ATOM 484 N N . PHE A 1 65 ? 29.317 -15.590 -7.876 1.00 89.00 65 PHE A N 1
ATOM 485 C CA . PHE A 1 65 ? 28.256 -16.509 -7.450 1.00 89.00 65 PHE A CA 1
ATOM 486 C C . PHE A 1 65 ? 28.116 -16.569 -5.930 1.00 89.00 65 PHE A C 1
ATOM 488 O O . PHE A 1 65 ? 26.994 -16.611 -5.436 1.00 89.00 65 PHE A O 1
ATOM 495 N N . ALA A 1 66 ? 29.220 -16.520 -5.181 1.00 90.75 66 ALA A N 1
ATOM 496 C CA . ALA A 1 66 ? 29.179 -16.456 -3.725 1.00 90.75 66 ALA A CA 1
ATOM 497 C C . ALA A 1 66 ? 28.510 -15.162 -3.241 1.00 90.75 66 ALA A C 1
ATOM 499 O O . ALA A 1 66 ? 27.660 -15.217 -2.362 1.00 90.75 66 ALA A O 1
ATOM 500 N N . VAL A 1 67 ? 28.817 -14.009 -3.845 1.00 86.75 67 VAL A N 1
ATOM 501 C CA . VAL A 1 67 ? 28.161 -12.731 -3.513 1.00 86.75 67 VAL A CA 1
ATOM 502 C C . VAL A 1 67 ? 26.674 -12.760 -3.866 1.00 86.75 67 VAL A C 1
ATOM 504 O O . VAL A 1 67 ? 25.857 -12.353 -3.047 1.00 86.75 67 VAL A O 1
ATOM 507 N N . GLY A 1 68 ? 26.306 -13.271 -5.045 1.00 80.06 68 GLY A N 1
ATOM 508 C CA . GLY A 1 68 ? 24.904 -13.429 -5.439 1.00 80.06 68 GLY A CA 1
ATOM 509 C C . GLY A 1 68 ? 24.143 -14.392 -4.524 1.00 80.06 68 GLY A C 1
ATOM 510 O O . GLY A 1 68 ? 23.039 -14.082 -4.089 1.00 80.06 68 GLY A O 1
ATOM 511 N N . GLY A 1 69 ? 24.760 -15.520 -4.166 1.00 82.62 69 GLY A N 1
ATOM 512 C CA . GLY A 1 69 ? 24.211 -16.496 -3.227 1.00 82.62 69 GLY A CA 1
ATOM 513 C C . GLY A 1 69 ? 24.069 -15.940 -1.812 1.00 82.62 69 GLY A C 1
ATOM 514 O O . GLY A 1 69 ? 23.063 -16.196 -1.167 1.00 82.62 69 GLY A O 1
ATOM 515 N N . VAL A 1 70 ? 25.019 -15.125 -1.343 1.00 81.69 70 VAL A N 1
ATOM 516 C CA . VAL A 1 70 ? 24.910 -14.410 -0.063 1.00 81.69 70 VAL A CA 1
ATOM 517 C C . VAL A 1 70 ? 23.819 -13.343 -0.126 1.00 81.69 70 VAL A C 1
ATOM 519 O O . VAL A 1 70 ? 23.044 -13.243 0.810 1.00 81.69 70 VAL A O 1
ATOM 522 N N . ALA A 1 71 ? 23.695 -12.581 -1.214 1.00 71.56 71 ALA A N 1
ATOM 523 C CA . ALA A 1 71 ? 22.623 -11.595 -1.367 1.00 71.56 71 ALA A CA 1
ATOM 524 C C . ALA A 1 71 ? 21.227 -12.244 -1.383 1.00 71.56 71 ALA A C 1
ATOM 526 O O . ALA A 1 71 ? 20.299 -11.688 -0.807 1.00 71.56 71 ALA A O 1
ATOM 527 N N . TYR A 1 72 ? 21.104 -13.424 -1.996 1.00 72.31 72 TYR A N 1
ATOM 528 C CA . TYR A 1 72 ? 19.890 -14.242 -1.973 1.00 72.31 72 TYR A CA 1
ATOM 529 C C . TYR A 1 72 ? 19.644 -14.880 -0.595 1.00 72.31 72 TYR A C 1
ATOM 531 O O . TYR A 1 72 ? 18.527 -14.915 -0.106 1.00 72.31 72 TYR A O 1
ATOM 539 N N . ALA A 1 73 ? 20.684 -15.364 0.086 1.00 69.00 73 ALA A N 1
ATOM 540 C CA . ALA A 1 73 ? 20.546 -15.941 1.425 1.00 69.00 73 ALA A CA 1
ATOM 541 C C . ALA A 1 73 ? 20.259 -14.884 2.507 1.00 69.00 73 ALA A C 1
ATOM 543 O O . ALA A 1 73 ? 19.622 -15.186 3.511 1.00 69.00 73 ALA A O 1
ATOM 544 N N . LEU A 1 74 ? 20.727 -13.650 2.306 1.00 65.56 74 LEU A N 1
ATOM 545 C CA . LEU A 1 74 ? 20.413 -12.478 3.127 1.00 65.56 74 LEU A CA 1
ATOM 546 C C . LEU A 1 74 ? 19.135 -11.772 2.664 1.00 65.56 74 LEU A C 1
ATOM 548 O O . LEU A 1 74 ? 18.899 -10.628 3.060 1.00 65.56 74 LEU A O 1
ATOM 552 N N . GLU A 1 75 ? 18.329 -12.412 1.817 1.00 63.28 75 GLU A N 1
ATOM 553 C CA . GLU A 1 75 ? 17.020 -11.904 1.447 1.00 63.28 75 GLU A CA 1
ATOM 554 C C . GLU A 1 75 ? 16.190 -11.764 2.725 1.00 63.28 75 GLU A C 1
ATOM 556 O O . GLU A 1 75 ? 15.719 -12.730 3.322 1.00 63.28 75 GLU A O 1
ATOM 561 N N . GLY A 1 76 ? 16.103 -10.523 3.203 1.00 52.91 76 GLY A N 1
ATOM 562 C CA . GLY A 1 76 ? 15.207 -10.172 4.283 1.00 52.91 76 GLY A CA 1
ATOM 563 C C . GLY A 1 76 ? 13.800 -10.482 3.807 1.00 52.91 76 GLY A C 1
ATOM 564 O O . GLY A 1 76 ? 13.403 -9.999 2.744 1.00 52.91 76 GLY A O 1
ATOM 565 N N . GLU A 1 77 ? 13.081 -11.295 4.580 1.00 53.12 77 GLU A N 1
ATOM 566 C CA . GLU A 1 77 ? 11.651 -11.523 4.407 1.00 53.12 77 GLU A CA 1
ATOM 567 C C . GLU A 1 77 ? 10.968 -10.219 4.003 1.00 53.12 77 GLU A C 1
ATOM 569 O O . GLU A 1 77 ? 11.183 -9.187 4.648 1.00 53.12 77 GLU A O 1
ATOM 574 N N . ASP A 1 78 ? 10.154 -10.266 2.940 1.00 56.88 78 ASP A N 1
ATOM 575 C CA . ASP A 1 78 ? 9.261 -9.168 2.573 1.00 56.88 78 ASP A CA 1
ATOM 576 C C . ASP A 1 78 ? 8.685 -8.564 3.842 1.00 56.88 78 ASP A C 1
ATOM 578 O O . ASP A 1 78 ? 7.964 -9.245 4.571 1.00 56.88 78 ASP A O 1
ATOM 582 N N . ARG A 1 79 ? 9.004 -7.308 4.150 1.00 57.94 79 ARG A N 1
ATOM 583 C CA . ARG A 1 79 ? 8.609 -6.690 5.425 1.00 57.94 79 ARG A CA 1
ATOM 584 C C . ARG A 1 79 ? 7.111 -6.364 5.493 1.00 57.94 79 ARG A C 1
ATOM 586 O O . ARG A 1 79 ? 6.719 -5.396 6.130 1.00 57.94 79 ARG A O 1
ATOM 593 N N . GLY A 1 80 ? 6.273 -7.127 4.788 1.00 71.88 80 GLY A N 1
ATOM 594 C CA . GLY A 1 80 ? 4.864 -6.823 4.576 1.00 71.88 80 GLY A CA 1
ATOM 595 C C . GLY A 1 80 ? 4.693 -5.486 3.862 1.00 71.88 80 GLY A C 1
ATOM 596 O O . GLY A 1 80 ? 3.781 -4.734 4.196 1.00 71.88 80 GLY A O 1
ATOM 597 N N . LEU A 1 81 ? 5.609 -5.164 2.938 1.00 83.44 81 LEU A N 1
ATOM 598 C CA . LEU A 1 81 ? 5.594 -3.897 2.220 1.00 83.44 81 LEU A CA 1
ATOM 599 C C . LEU A 1 81 ? 4.332 -3.804 1.372 1.00 83.44 81 LEU A C 1
ATOM 601 O O . LEU A 1 81 ? 3.996 -4.713 0.618 1.00 83.44 81 LEU A O 1
ATOM 605 N N . LEU A 1 82 ? 3.652 -2.673 1.486 1.00 90.38 82 LEU A N 1
ATOM 606 C CA . LEU A 1 82 ? 2.451 -2.410 0.720 1.00 90.38 82 LEU A CA 1
ATOM 607 C C . LEU A 1 82 ? 2.845 -1.955 -0.680 1.00 90.38 82 LEU A C 1
ATOM 609 O O . LEU A 1 82 ? 3.502 -0.926 -0.857 1.00 90.38 82 LEU A O 1
ATOM 613 N N . ARG A 1 83 ? 2.445 -2.726 -1.685 1.00 92.19 83 ARG A N 1
ATOM 614 C CA . ARG A 1 83 ? 2.608 -2.362 -3.092 1.00 92.19 83 ARG A CA 1
ATOM 615 C C . ARG A 1 83 ? 1.427 -1.514 -3.570 1.00 92.19 83 ARG A C 1
ATOM 617 O O . ARG A 1 83 ? 0.368 -1.554 -2.943 1.00 92.19 83 ARG A O 1
ATOM 624 N N . PRO A 1 84 ? 1.578 -0.750 -4.669 1.00 93.19 84 PRO A N 1
ATOM 625 C CA . PRO A 1 84 ? 0.443 -0.120 -5.340 1.00 93.19 84 PRO A CA 1
ATOM 626 C C . PRO A 1 84 ? -0.698 -1.123 -5.616 1.00 93.19 84 PRO A C 1
ATOM 628 O O . PRO A 1 84 ? -0.441 -2.327 -5.745 1.00 93.19 84 PRO A O 1
ATOM 631 N N . PRO A 1 85 ? -1.955 -0.664 -5.737 1.00 91.94 85 PRO A N 1
ATOM 632 C CA . PRO A 1 85 ? -3.053 -1.544 -6.134 1.00 91.94 85 PRO A CA 1
ATOM 633 C C . PRO A 1 85 ? -2.728 -2.203 -7.480 1.00 91.94 85 PRO A C 1
ATOM 635 O O . PRO A 1 85 ? -2.172 -1.559 -8.367 1.00 91.94 85 PRO A O 1
ATOM 638 N N . GLY A 1 86 ? -2.993 -3.505 -7.602 1.00 89.12 86 GLY A N 1
ATOM 639 C CA . GLY A 1 86 ? -2.634 -4.257 -8.807 1.00 89.12 86 GLY A CA 1
ATOM 640 C C . GLY A 1 86 ? -1.183 -4.746 -8.899 1.00 89.12 86 GLY A C 1
ATOM 641 O O . GLY A 1 86 ? -0.803 -5.341 -9.902 1.00 89.12 86 GLY A O 1
ATOM 642 N N . ALA A 1 87 ? -0.358 -4.504 -7.875 1.00 91.62 87 ALA A N 1
ATOM 643 C CA . ALA A 1 87 ? 1.046 -4.927 -7.809 1.00 91.62 87 ALA A CA 1
ATOM 644 C C . ALA A 1 87 ? 1.344 -5.849 -6.609 1.00 91.62 87 ALA A C 1
ATOM 646 O O . ALA A 1 87 ? 2.460 -5.866 -6.102 1.00 91.62 87 ALA A O 1
ATOM 647 N N . GLN A 1 88 ? 0.341 -6.588 -6.125 1.00 87.50 88 GLN A N 1
ATOM 648 C CA . GLN A 1 88 ? 0.458 -7.416 -4.914 1.00 87.50 88 GLN A CA 1
ATOM 649 C C . GLN A 1 88 ? 1.194 -8.746 -5.141 1.00 87.50 88 GLN A C 1
ATOM 651 O O . GLN A 1 88 ? 1.719 -9.324 -4.192 1.00 87.50 88 GLN A O 1
ATOM 656 N N . ASP A 1 89 ? 1.256 -9.231 -6.387 1.00 87.69 89 ASP A N 1
ATOM 657 C CA . ASP A 1 89 ? 2.137 -10.345 -6.747 1.00 87.69 89 ASP A CA 1
ATOM 658 C C . ASP A 1 89 ? 3.581 -9.843 -6.794 1.00 87.69 89 ASP A C 1
ATOM 660 O O . ASP A 1 89 ? 4.053 -9.296 -7.794 1.00 87.69 89 ASP A O 1
ATOM 664 N N . GLU A 1 90 ? 4.278 -10.032 -5.679 1.00 85.75 90 GLU A N 1
ATOM 665 C CA . GLU A 1 90 ? 5.645 -9.571 -5.491 1.00 85.75 90 GLU A CA 1
ATOM 666 C C . GLU A 1 90 ? 6.617 -10.175 -6.517 1.00 85.75 90 GLU A C 1
ATOM 668 O O . GLU A 1 90 ? 7.516 -9.484 -7.005 1.00 85.75 90 GLU A O 1
ATOM 673 N N . ALA A 1 91 ? 6.438 -11.446 -6.889 1.00 85.38 91 ALA A N 1
ATOM 674 C CA . ALA A 1 91 ? 7.327 -12.122 -7.829 1.00 85.38 91 ALA A CA 1
ATOM 675 C C . ALA A 1 91 ? 7.179 -11.529 -9.234 1.00 85.38 91 ALA A C 1
ATOM 677 O O . ALA A 1 91 ? 8.175 -11.171 -9.873 1.00 85.38 91 ALA A O 1
ATOM 678 N N . HIS A 1 92 ? 5.936 -11.359 -9.691 1.00 88.12 92 HIS A N 1
ATOM 679 C CA . HIS A 1 92 ? 5.654 -10.712 -10.969 1.00 88.12 92 HIS A CA 1
ATOM 680 C C . HIS A 1 92 ? 6.100 -9.246 -10.974 1.00 88.12 92 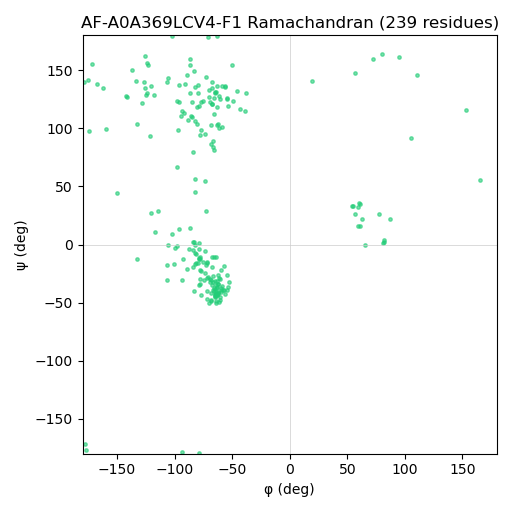HIS A C 1
ATOM 682 O O . HIS A 1 92 ? 6.742 -8.780 -11.923 1.00 88.12 92 HIS A O 1
ATOM 6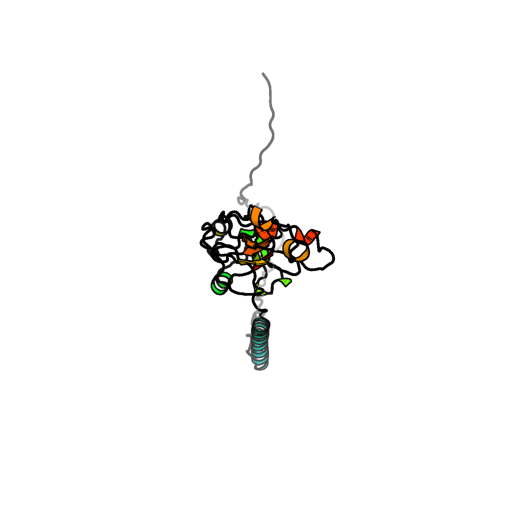88 N N . PHE A 1 93 ? 5.813 -8.522 -9.893 1.00 91.56 93 PHE A N 1
ATOM 689 C CA . PHE A 1 93 ? 6.157 -7.117 -9.747 1.00 91.56 93 PHE A CA 1
ATOM 690 C C . PHE A 1 93 ? 7.671 -6.886 -9.807 1.00 91.56 93 PHE A C 1
ATOM 692 O O . PHE A 1 93 ? 8.146 -6.042 -10.571 1.00 91.56 93 PHE A O 1
ATOM 699 N N . ARG A 1 94 ? 8.458 -7.654 -9.043 1.00 87.44 94 ARG A N 1
ATOM 700 C CA . ARG A 1 94 ? 9.926 -7.543 -9.023 1.00 87.44 94 ARG A CA 1
ATOM 701 C C . ARG A 1 94 ? 10.554 -7.866 -10.373 1.00 87.44 94 ARG A C 1
ATOM 703 O O . ARG A 1 94 ? 11.538 -7.227 -10.741 1.00 87.44 94 ARG A O 1
ATOM 710 N N . ALA A 1 95 ? 9.996 -8.829 -11.104 1.00 89.25 95 ALA A N 1
ATOM 711 C CA . ALA A 1 95 ? 10.504 -9.232 -12.412 1.00 89.25 95 ALA A CA 1
ATOM 712 C C . ALA A 1 95 ? 10.263 -8.177 -13.506 1.00 89.25 95 ALA A C 1
ATOM 714 O O . ALA A 1 95 ? 11.032 -8.099 -14.463 1.00 89.25 95 ALA A O 1
ATOM 715 N N . THR A 1 96 ? 9.210 -7.368 -13.375 1.00 93.56 96 THR A N 1
ATOM 716 C CA . THR A 1 96 ? 8.768 -6.431 -14.421 1.00 93.56 96 THR A CA 1
ATOM 717 C C . THR A 1 96 ? 9.087 -4.970 -14.105 1.00 93.56 96 THR A C 1
ATOM 719 O O . THR A 1 96 ? 9.329 -4.179 -15.018 1.00 93.56 96 THR A O 1
ATOM 722 N N . CYS A 1 97 ? 9.128 -4.573 -12.831 1.00 94.44 97 CYS A N 1
ATOM 723 C CA . CYS A 1 97 ? 9.318 -3.180 -12.441 1.00 94.44 97 CYS A CA 1
ATOM 724 C C . CYS A 1 97 ? 10.684 -2.622 -12.885 1.00 94.44 97 CYS A C 1
ATOM 726 O O . CYS A 1 97 ? 11.740 -3.009 -12.388 1.00 94.44 97 CYS A O 1
ATOM 728 N N . LEU A 1 98 ? 10.662 -1.594 -13.740 1.00 95.31 98 LEU A N 1
ATOM 729 C CA . LEU A 1 98 ? 11.871 -0.915 -14.231 1.00 95.31 98 LEU A CA 1
ATOM 730 C C . LEU A 1 98 ? 12.490 0.088 -13.238 1.00 95.31 98 LEU A C 1
ATOM 732 O O . LEU A 1 98 ? 13.451 0.775 -13.583 1.00 95.31 98 LEU A O 1
ATOM 736 N N . LYS A 1 99 ? 11.929 0.248 -12.029 1.00 94.62 99 LYS A N 1
ATOM 737 C CA . LYS A 1 99 ? 12.428 1.179 -10.987 1.00 94.62 99 LYS A CA 1
ATOM 738 C C . LYS A 1 99 ? 12.586 2.636 -11.472 1.00 94.62 99 LYS A C 1
ATOM 740 O O . LYS A 1 99 ? 13.467 3.390 -11.037 1.00 94.62 99 LYS A O 1
ATOM 745 N N . CYS A 1 100 ? 11.706 3.043 -12.391 1.00 95.31 100 CYS A N 1
ATOM 746 C CA . CYS A 1 100 ? 11.738 4.348 -13.063 1.00 95.31 100 CYS A CA 1
ATOM 747 C C . CYS A 1 100 ? 11.191 5.512 -12.217 1.00 95.31 100 CYS A C 1
ATOM 749 O O . CYS A 1 100 ? 11.369 6.669 -12.585 1.00 95.31 100 CYS A O 1
ATOM 751 N N . ASN A 1 101 ? 10.533 5.205 -11.097 1.00 95.12 101 ASN A N 1
ATOM 752 C CA . ASN A 1 101 ? 9.931 6.149 -10.153 1.00 95.12 101 ASN A CA 1
ATOM 753 C C . ASN A 1 101 ? 8.811 7.069 -10.685 1.00 95.12 101 ASN A C 1
ATOM 755 O O . ASN A 1 101 ? 8.448 8.057 -10.046 1.00 95.12 101 ASN A O 1
ATOM 759 N N . ARG A 1 102 ? 8.228 6.751 -11.847 1.00 96.06 102 ARG A N 1
ATOM 760 C CA . ARG A 1 102 ? 7.126 7.543 -12.422 1.00 96.06 102 ARG A CA 1
ATOM 761 C C . ARG A 1 102 ? 5.869 7.517 -11.557 1.00 96.06 102 ARG A C 1
ATOM 763 O O . ARG A 1 102 ? 5.251 8.557 -11.371 1.00 96.06 102 ARG A O 1
ATOM 770 N N . CYS A 1 103 ? 5.528 6.357 -11.001 1.00 96.19 103 CYS A N 1
ATOM 771 C CA . CYS A 1 103 ? 4.347 6.191 -10.157 1.00 96.19 103 CYS A CA 1
ATOM 772 C C . CYS A 1 103 ? 4.411 7.008 -8.854 1.00 96.19 103 CYS A C 1
ATOM 774 O O . CYS A 1 103 ? 3.384 7.545 -8.454 1.00 96.19 103 CYS A O 1
ATOM 776 N N . GLU A 1 104 ? 5.586 7.182 -8.230 1.00 95.62 104 GLU A N 1
ATOM 777 C CA . GLU A 1 104 ? 5.731 8.081 -7.070 1.00 95.62 104 GLU A CA 1
ATOM 778 C C . GLU A 1 104 ? 5.454 9.533 -7.467 1.00 95.62 104 GLU A C 1
ATOM 780 O O . GLU A 1 104 ? 4.658 10.214 -6.828 1.00 95.62 104 GLU A O 1
ATOM 785 N N . THR A 1 105 ? 6.100 10.008 -8.536 1.00 95.69 105 THR A N 1
ATOM 786 C CA . THR A 1 105 ? 6.011 11.423 -8.939 1.00 95.69 105 THR A CA 1
ATOM 787 C C . THR A 1 105 ? 4.623 11.780 -9.474 1.00 95.69 105 THR A C 1
ATOM 789 O O . THR A 1 105 ? 4.171 12.908 -9.301 1.00 95.69 105 THR A O 1
ATOM 792 N N . ALA A 1 106 ? 3.941 10.830 -10.115 1.00 96.69 106 ALA A N 1
ATOM 793 C CA . ALA A 1 106 ? 2.610 11.034 -10.675 1.00 96.69 106 ALA A CA 1
ATOM 794 C C . ALA A 1 106 ? 1.479 10.913 -9.641 1.00 96.69 106 ALA A C 1
ATOM 796 O O . ALA A 1 106 ? 0.364 11.332 -9.933 1.00 96.69 106 ALA A O 1
ATOM 797 N N . CYS A 1 107 ? 1.733 10.344 -8.456 1.00 97.00 107 CYS A N 1
ATOM 798 C CA . CYS A 1 107 ? 0.699 10.098 -7.453 1.00 97.00 107 CYS A CA 1
ATOM 799 C C . CYS A 1 107 ? 0.120 11.422 -6.909 1.00 97.00 107 CYS A C 1
ATOM 801 O O . CYS A 1 107 ? 0.818 12.127 -6.171 1.00 97.00 107 CYS A O 1
ATOM 803 N N . PRO A 1 108 ? -1.158 11.753 -7.191 1.00 96.44 108 PRO A N 1
ATOM 804 C CA . PRO A 1 108 ? -1.749 13.012 -6.736 1.00 96.44 108 PRO A CA 1
ATOM 805 C C . PRO A 1 108 ? -1.906 13.050 -5.212 1.00 96.44 108 PRO A C 1
ATOM 807 O O . PRO A 1 108 ? -1.685 14.088 -4.590 1.00 96.44 108 PRO A O 1
ATOM 810 N N . GLN A 1 109 ? -2.206 11.897 -4.608 1.00 96.06 109 GLN A N 1
ATOM 811 C CA . GLN A 1 109 ? -2.404 11.754 -3.167 1.00 96.06 109 GLN A CA 1
ATOM 812 C C . GLN A 1 109 ? -1.100 11.600 -2.373 1.00 96.06 109 GLN A C 1
ATOM 814 O O . GLN A 1 109 ? -1.125 11.607 -1.147 1.00 96.06 109 GLN A O 1
ATOM 819 N N . ARG A 1 110 ? 0.048 11.452 -3.050 1.00 95.69 110 ARG A N 1
ATOM 820 C CA . ARG A 1 110 ? 1.384 11.310 -2.437 1.00 95.69 110 ARG A CA 1
ATOM 821 C C . ARG A 1 110 ? 1.524 10.148 -1.440 1.00 95.69 110 ARG A C 1
ATOM 823 O O . ARG A 1 110 ? 2.404 10.193 -0.582 1.00 95.69 110 ARG A O 1
ATOM 830 N N . CYS A 1 111 ? 0.715 9.099 -1.589 1.00 95.44 111 CYS A N 1
ATOM 831 C CA . CYS A 1 111 ? 0.773 7.880 -0.775 1.00 95.44 111 CYS A CA 1
ATOM 832 C C . CYS A 1 111 ? 1.844 6.878 -1.240 1.00 95.44 111 CYS A C 1
ATOM 834 O O . CYS A 1 111 ? 1.983 5.813 -0.651 1.00 95.44 111 CYS A O 1
ATOM 836 N N . LEU A 1 112 ? 2.584 7.189 -2.309 1.00 95.62 112 LEU A N 1
ATOM 837 C CA . LEU A 1 112 ? 3.680 6.372 -2.825 1.00 95.62 112 LEU A CA 1
ATOM 838 C C . LEU A 1 112 ? 5.030 6.998 -2.488 1.00 95.62 112 LEU A C 1
ATOM 840 O O . LEU A 1 112 ? 5.199 8.218 -2.560 1.00 95.62 112 LEU A O 1
ATOM 844 N N . ARG A 1 113 ? 6.007 6.145 -2.180 1.00 94.69 113 ARG A N 1
ATOM 845 C CA . ARG A 1 113 ? 7.414 6.508 -2.026 1.00 94.69 113 ARG A CA 1
ATOM 846 C C . ARG A 1 113 ? 8.327 5.489 -2.696 1.00 94.69 113 ARG A C 1
ATOM 848 O O . ARG A 1 113 ? 8.007 4.302 -2.736 1.00 94.69 113 ARG A O 1
ATOM 855 N N . ALA A 1 114 ? 9.484 5.925 -3.177 1.00 94.25 114 ALA A N 1
ATOM 856 C CA . ALA A 1 114 ? 10.544 5.000 -3.546 1.00 94.25 114 ALA A CA 1
ATOM 857 C C . ALA A 1 114 ? 11.106 4.298 -2.298 1.00 94.25 114 ALA A C 1
ATOM 859 O O . ALA A 1 114 ? 11.383 4.931 -1.276 1.00 94.25 114 ALA A O 1
ATOM 860 N N . GLY A 1 115 ? 11.292 2.985 -2.399 1.00 90.81 115 GLY A N 1
ATOM 861 C CA . GLY A 1 115 ? 11.982 2.188 -1.398 1.00 90.81 115 GLY A CA 1
ATOM 862 C C . GLY A 1 115 ? 13.441 2.606 -1.263 1.00 90.81 115 GLY A C 1
ATOM 863 O O . GLY A 1 115 ? 14.133 2.840 -2.262 1.00 90.81 115 GLY A O 1
ATOM 864 N N . VAL A 1 116 ? 13.893 2.697 -0.022 1.00 90.12 116 VAL A N 1
ATOM 865 C CA . VAL A 1 116 ? 15.267 3.009 0.370 1.00 90.12 116 VAL A CA 1
ATOM 866 C C . VAL A 1 116 ? 15.998 1.731 0.784 1.00 90.12 116 VAL A C 1
ATOM 868 O O . VAL A 1 116 ? 15.453 0.631 0.685 1.00 90.12 116 VAL A O 1
ATOM 871 N N . LEU A 1 117 ? 17.271 1.835 1.165 1.00 86.81 117 LEU A N 1
ATOM 872 C CA . LEU A 1 117 ? 18.101 0.653 1.414 1.00 86.81 117 LEU A CA 1
ATOM 873 C C . LEU A 1 117 ? 17.620 -0.080 2.669 1.00 86.81 117 LEU A C 1
ATOM 875 O O . LEU A 1 117 ? 17.688 -1.305 2.756 1.00 86.81 117 LEU A O 1
ATOM 879 N N . GLU A 1 118 ? 17.064 0.685 3.601 1.00 84.62 118 GLU A N 1
ATOM 880 C CA . GLU A 1 118 ? 16.428 0.231 4.820 1.00 84.62 118 GLU A CA 1
ATOM 881 C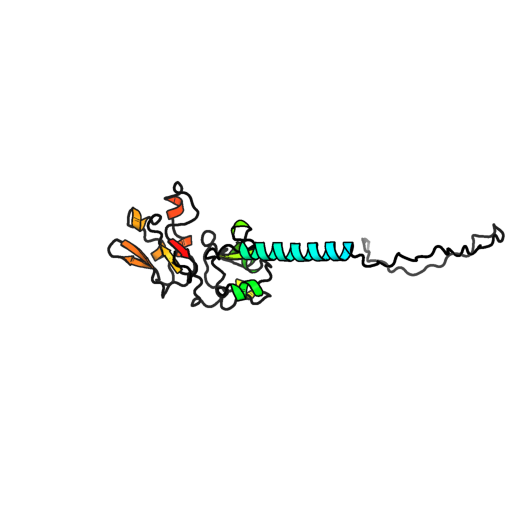 C . GLU A 1 118 ? 15.222 -0.663 4.529 1.00 84.62 118 GLU A C 1
ATOM 883 O O . GLU A 1 118 ? 14.981 -1.565 5.319 1.00 84.62 118 GLU A O 1
ATOM 888 N N . ASP A 1 119 ? 14.516 -0.500 3.402 1.00 84.06 119 ASP A N 1
ATOM 889 C CA . ASP A 1 119 ? 13.397 -1.373 2.994 1.00 84.06 119 ASP A CA 1
ATOM 890 C C . ASP A 1 119 ? 13.861 -2.711 2.385 1.00 84.06 119 ASP A C 1
ATOM 892 O O . ASP A 1 119 ? 13.046 -3.576 2.056 1.00 84.06 119 ASP A O 1
ATOM 896 N N . GLY A 1 120 ? 15.173 -2.889 2.226 1.00 83.62 120 GLY A N 1
ATOM 897 C CA . GLY A 1 120 ? 15.800 -4.063 1.636 1.00 83.62 120 GLY A CA 1
ATOM 898 C C . GLY A 1 120 ? 16.429 -3.775 0.274 1.00 83.62 120 GLY A C 1
ATOM 899 O O . GLY A 1 120 ? 15.921 -3.000 -0.537 1.00 83.62 120 GLY A O 1
ATOM 900 N N . VAL A 1 121 ? 17.540 -4.460 -0.005 1.00 82.56 121 VAL A N 1
ATOM 901 C CA . VAL A 1 121 ? 18.356 -4.261 -1.219 1.00 82.56 121 VAL A CA 1
ATOM 902 C C . VAL A 1 121 ? 17.538 -4.447 -2.503 1.00 82.56 121 VAL A C 1
ATOM 904 O O . VAL A 1 121 ? 17.685 -3.678 -3.453 1.00 82.56 121 VAL A O 1
ATOM 907 N N . LEU A 1 122 ? 16.632 -5.428 -2.534 1.00 81.12 122 LEU A N 1
ATOM 908 C CA . LEU A 1 122 ? 15.781 -5.696 -3.699 1.00 81.12 122 LEU A CA 1
ATOM 909 C C . LEU A 1 122 ? 14.663 -4.658 -3.870 1.00 81.12 122 LEU A C 1
ATOM 911 O O . LEU A 1 122 ? 14.312 -4.316 -5.005 1.00 81.12 122 LEU A O 1
ATOM 915 N N . ASN A 1 123 ? 14.190 -4.086 -2.761 1.00 86.25 123 ASN A N 1
ATOM 916 C CA . ASN A 1 123 ? 13.142 -3.067 -2.725 1.00 86.25 123 ASN A CA 1
ATOM 917 C C . ASN A 1 123 ? 13.657 -1.658 -3.030 1.00 86.25 123 ASN A C 1
ATOM 919 O O . ASN A 1 123 ? 12.854 -0.751 -3.272 1.00 86.25 123 ASN A O 1
ATOM 923 N N . TRP A 1 124 ? 14.978 -1.477 -3.117 1.00 89.06 124 TRP A N 1
ATOM 924 C CA . TRP A 1 124 ? 15.596 -0.224 -3.535 1.00 89.06 124 TRP A CA 1
ATOM 925 C C . TRP A 1 124 ? 14.970 0.301 -4.830 1.00 89.06 124 TRP A C 1
ATOM 927 O O . TRP A 1 124 ? 14.965 -0.391 -5.861 1.00 89.06 124 TRP A O 1
ATOM 937 N N . ARG A 1 125 ? 14.462 1.538 -4.769 1.00 92.00 125 ARG A N 1
ATOM 938 C CA . ARG A 1 125 ? 13.784 2.274 -5.851 1.00 92.00 125 ARG A CA 1
ATOM 939 C C . ARG A 1 125 ? 12.524 1.620 -6.414 1.00 92.00 125 ARG A C 1
ATOM 941 O O . ARG A 1 125 ? 12.067 1.996 -7.494 1.00 92.00 125 ARG A O 1
ATOM 948 N N . THR A 1 126 ? 11.956 0.657 -5.706 1.00 92.94 126 THR A N 1
ATOM 949 C CA . THR A 1 126 ? 10.622 0.151 -6.028 1.00 92.94 126 THR A CA 1
ATOM 950 C C . THR A 1 126 ? 9.564 0.978 -5.291 1.00 92.94 126 THR A C 1
ATOM 952 O O . THR A 1 126 ? 9.842 1.448 -4.191 1.00 92.94 126 THR A O 1
ATOM 955 N N . PRO A 1 127 ? 8.377 1.214 -5.867 1.00 94.19 127 PRO A N 1
ATOM 956 C CA . PRO A 1 127 ? 7.295 1.901 -5.176 1.00 94.19 127 PRO A CA 1
ATOM 957 C C . PRO A 1 127 ? 6.793 1.087 -3.980 1.00 94.19 127 PRO A C 1
ATOM 959 O O . PRO A 1 127 ? 6.494 -0.105 -4.104 1.00 94.19 127 PRO A O 1
ATOM 962 N N . ILE A 1 128 ? 6.677 1.767 -2.847 1.00 92.94 128 ILE A N 1
ATOM 963 C CA . ILE A 1 128 ? 6.090 1.288 -1.597 1.00 92.94 128 ILE A CA 1
ATOM 964 C C . ILE A 1 128 ? 5.027 2.306 -1.188 1.00 92.94 128 ILE A C 1
ATOM 966 O O . ILE A 1 128 ? 5.232 3.515 -1.340 1.00 92.94 128 ILE A O 1
ATOM 970 N N . MET A 1 129 ? 3.891 1.830 -0.695 1.00 92.69 129 MET A N 1
ATOM 971 C CA . MET A 1 129 ? 2.860 2.697 -0.146 1.00 92.69 129 MET A CA 1
ATOM 972 C C . MET A 1 129 ? 3.160 3.077 1.297 1.00 92.69 129 MET A C 1
ATOM 974 O O . MET A 1 129 ? 3.552 2.246 2.112 1.00 92.69 129 MET A O 1
ATOM 978 N N . ASP A 1 130 ? 2.981 4.360 1.580 1.00 93.19 130 ASP A N 1
ATOM 979 C CA . ASP A 1 130 ? 3.222 4.988 2.868 1.00 93.19 130 ASP A CA 1
ATOM 980 C C . ASP A 1 130 ? 2.021 5.869 3.217 1.00 93.19 130 ASP A C 1
ATOM 982 O O . ASP A 1 130 ? 1.839 6.971 2.680 1.00 93.19 130 ASP A O 1
ATOM 986 N N . PHE A 1 131 ? 1.190 5.361 4.126 1.00 94.44 131 PHE A N 1
ATOM 987 C CA . PHE A 1 131 ? -0.039 6.022 4.543 1.00 94.44 131 PHE A CA 1
ATOM 988 C C . PHE A 1 131 ? 0.171 7.086 5.623 1.00 94.44 131 PHE A C 1
ATOM 990 O O . PHE A 1 131 ? -0.783 7.743 6.035 1.00 94.44 131 PHE A O 1
ATOM 997 N N . HIS A 1 132 ? 1.413 7.342 6.043 1.00 91.62 132 HIS A N 1
ATOM 998 C CA . HIS A 1 132 ? 1.731 8.537 6.820 1.00 91.62 132 HIS A CA 1
ATOM 999 C C . HIS A 1 132 ? 1.806 9.793 5.945 1.00 91.62 132 HIS A C 1
ATOM 1001 O O . HIS A 1 132 ? 1.670 10.902 6.463 1.00 91.62 132 HIS A O 1
ATOM 1007 N N . ARG A 1 133 ? 2.049 9.628 4.635 1.00 92.50 133 ARG A N 1
ATOM 1008 C CA . ARG A 1 133 ? 2.188 10.727 3.667 1.00 92.50 133 ARG A CA 1
ATOM 1009 C C . ARG A 1 133 ? 0.881 11.081 2.961 1.00 92.50 133 ARG A C 1
ATOM 1011 O O . ARG A 1 133 ? 0.710 12.233 2.566 1.00 92.50 133 ARG A O 1
ATOM 1018 N N . GLY A 1 134 ? -0.004 10.107 2.765 1.00 95.06 134 GLY A N 1
ATOM 1019 C CA . GLY A 1 134 ? -1.230 10.281 1.993 1.00 95.06 134 GLY A CA 1
ATOM 1020 C C . GLY A 1 134 ? -2.104 9.033 1.963 1.00 95.06 134 GLY A C 1
ATOM 1021 O O . GLY A 1 134 ? -1.831 8.060 2.653 1.00 95.06 134 GLY A O 1
ATOM 1022 N N . VAL A 1 135 ? -3.156 9.049 1.147 1.00 95.75 135 VAL A N 1
ATOM 1023 C CA . VAL A 1 135 ? -4.145 7.958 1.039 1.00 95.75 135 VAL A CA 1
ATOM 1024 C C . VAL A 1 135 ? -4.250 7.461 -0.399 1.00 95.75 135 VAL A C 1
ATOM 1026 O O . VAL A 1 135 ? -3.939 8.204 -1.322 1.00 95.75 135 VAL A O 1
ATOM 1029 N N . CYS A 1 136 ? -4.687 6.225 -0.620 1.00 95.50 136 CYS A N 1
ATOM 1030 C CA . CYS A 1 136 ? -5.001 5.742 -1.963 1.00 95.50 136 CYS A CA 1
ATOM 1031 C C . CYS A 1 136 ? -6.506 5.882 -2.224 1.00 95.50 136 CYS A C 1
ATOM 1033 O O . CYS A 1 136 ? -7.319 5.334 -1.487 1.00 95.50 136 CYS A O 1
ATOM 1035 N N . ASP A 1 137 ? -6.875 6.602 -3.278 1.00 95.06 137 ASP A N 1
ATOM 1036 C CA . ASP A 1 137 ? -8.255 6.785 -3.746 1.00 95.06 137 ASP A CA 1
ATOM 1037 C C . ASP A 1 137 ? -8.592 5.913 -4.969 1.00 95.06 137 ASP A C 1
ATOM 1039 O O . ASP A 1 137 ? -9.641 6.096 -5.580 1.00 95.06 137 ASP A O 1
ATOM 1043 N N . PHE A 1 138 ? -7.706 4.979 -5.335 1.00 95.25 138 PHE A N 1
ATOM 1044 C CA . PHE A 1 138 ? -7.817 4.142 -6.538 1.00 95.25 138 PHE A CA 1
ATOM 1045 C C . PHE A 1 138 ? -7.984 4.946 -7.840 1.00 95.25 138 PHE A C 1
ATOM 1047 O O . PHE A 1 138 ? -8.613 4.491 -8.789 1.00 95.25 138 PHE A O 1
ATOM 1054 N N . CYS A 1 139 ? -7.372 6.136 -7.932 1.00 95.81 139 CYS A N 1
ATOM 1055 C CA . CYS A 1 139 ? -7.377 6.935 -9.165 1.00 95.81 139 CYS A CA 1
ATOM 1056 C C . CYS A 1 139 ? -6.623 6.305 -10.352 1.00 95.81 139 CYS A C 1
ATOM 1058 O O . CYS A 1 139 ? -6.654 6.863 -11.445 1.00 95.81 139 CYS A O 1
ATOM 1060 N N . GLY A 1 140 ? -5.863 5.227 -10.130 1.00 95.25 140 GLY A N 1
ATOM 1061 C CA . GLY A 1 140 ? -5.166 4.460 -11.167 1.00 95.25 140 GLY A CA 1
ATOM 1062 C C . GLY A 1 140 ? -4.042 5.164 -11.940 1.00 95.25 140 GLY A C 1
ATOM 1063 O O . GLY A 1 140 ? -3.338 4.514 -12.705 1.00 95.25 140 GLY A O 1
ATOM 1064 N N . VAL A 1 141 ? -3.738 6.436 -11.661 1.00 96.75 141 VAL A N 1
ATOM 1065 C CA . VAL A 1 141 ? -2.656 7.190 -12.336 1.00 96.75 141 VAL A CA 1
ATOM 1066 C C . VAL A 1 141 ? -1.303 6.460 -12.297 1.00 96.75 141 VAL A C 1
ATOM 1068 O O . VAL A 1 141 ? -0.497 6.576 -13.217 1.00 96.75 141 VAL A O 1
ATOM 1071 N N . CYS A 1 142 ? -1.031 5.693 -11.235 1.00 95.94 142 CYS A N 1
ATOM 1072 C CA . CYS A 1 142 ? 0.202 4.912 -11.112 1.00 95.94 142 CYS A CA 1
ATOM 1073 C C . CYS A 1 142 ? 0.325 3.767 -12.136 1.00 95.94 142 CYS A C 1
ATOM 1075 O O . CYS A 1 142 ? 1.445 3.474 -12.559 1.00 95.94 142 CYS A O 1
ATOM 1077 N N . GLU A 1 143 ? -0.794 3.166 -12.546 1.00 96.00 143 GLU A N 1
ATOM 1078 C CA . GLU A 1 143 ? -0.883 2.192 -13.638 1.00 96.00 143 GLU A CA 1
ATOM 1079 C C . GLU A 1 143 ? -0.691 2.895 -14.985 1.00 96.00 143 GLU A C 1
ATOM 1081 O O . GLU A 1 143 ? 0.176 2.492 -15.760 1.00 96.00 143 GLU A O 1
ATOM 1086 N N . ASP A 1 144 ? -1.378 4.020 -15.206 1.00 96.06 144 ASP A N 1
ATOM 1087 C CA . ASP A 1 144 ? -1.345 4.760 -16.477 1.00 96.06 144 ASP A CA 1
ATOM 1088 C C . ASP A 1 144 ? 0.067 5.229 -16.866 1.00 96.06 144 ASP A C 1
ATOM 1090 O O . ASP A 1 144 ? 0.439 5.258 -18.041 1.00 96.06 144 ASP A O 1
ATOM 1094 N N . VAL A 1 145 ? 0.887 5.604 -15.879 1.00 96.88 145 VAL A N 1
ATOM 1095 C CA . VAL A 1 145 ? 2.263 6.071 -16.117 1.00 96.88 145 VAL A CA 1
ATOM 1096 C C . VAL A 1 145 ? 3.299 4.946 -16.156 1.00 96.88 145 VAL A C 1
ATOM 1098 O O . VAL A 1 145 ? 4.483 5.235 -16.379 1.00 96.88 145 VAL A O 1
ATOM 1101 N N . CYS A 1 146 ? 2.910 3.691 -15.909 1.00 96.69 146 CYS A N 1
ATOM 1102 C CA . CYS A 1 146 ? 3.827 2.560 -15.800 1.00 96.69 146 CYS A CA 1
ATOM 1103 C C . CYS A 1 146 ? 4.202 2.005 -17.187 1.00 96.69 146 CYS A C 1
ATOM 1105 O O . CYS A 1 146 ? 3.423 1.276 -17.794 1.00 96.69 146 CYS A O 1
ATOM 1107 N N . PRO A 1 147 ? 5.429 2.244 -17.694 1.00 95.38 147 PRO A N 1
ATOM 1108 C CA . PRO A 1 147 ? 5.823 1.746 -19.015 1.00 95.38 147 PRO A CA 1
ATOM 1109 C C . PRO A 1 147 ? 6.040 0.227 -19.051 1.00 95.38 147 PRO A C 1
ATOM 1111 O O . PRO A 1 147 ? 6.142 -0.350 -20.128 1.00 95.38 147 PRO A O 1
ATOM 1114 N N . ALA A 1 148 ? 6.180 -0.403 -17.884 1.00 94.44 148 ALA A N 1
ATOM 1115 C CA . ALA A 1 148 ? 6.475 -1.823 -17.755 1.00 94.44 148 ALA A CA 1
ATOM 1116 C C . ALA A 1 148 ? 5.220 -2.692 -17.616 1.00 94.44 148 ALA A C 1
ATOM 1118 O O . ALA A 1 148 ? 5.330 -3.911 -17.667 1.00 94.44 148 ALA A O 1
ATOM 1119 N N . GLY A 1 149 ? 4.056 -2.079 -17.364 1.00 93.25 149 GLY A N 1
ATOM 1120 C CA . GLY A 1 149 ? 2.844 -2.816 -17.004 1.00 93.25 149 GLY A CA 1
ATOM 1121 C C . GLY A 1 149 ? 2.962 -3.590 -15.687 1.00 93.25 149 GLY A C 1
ATOM 1122 O O . GLY A 1 149 ? 2.221 -4.537 -15.476 1.00 93.25 149 GLY A O 1
ATOM 1123 N N . SER A 1 150 ? 3.884 -3.210 -14.792 1.00 94.25 150 SER A N 1
ATOM 1124 C CA . SER A 1 150 ? 4.081 -3.899 -13.506 1.00 94.25 150 SER A CA 1
ATOM 1125 C C . SER A 1 150 ? 2.973 -3.616 -12.483 1.00 94.25 150 SER A C 1
ATOM 1127 O O . SER A 1 150 ? 3.015 -4.129 -11.375 1.00 94.25 150 SER A O 1
ATOM 1129 N N . ILE A 1 151 ? 2.044 -2.716 -12.800 1.00 93.94 151 ILE A N 1
ATOM 1130 C CA . ILE A 1 151 ? 0.906 -2.328 -11.966 1.00 93.94 151 ILE A CA 1
ATOM 1131 C C . ILE A 1 151 ? -0.308 -2.468 -12.878 1.00 93.94 151 ILE A C 1
ATOM 1133 O O . ILE A 1 151 ? -0.305 -1.845 -13.938 1.00 93.94 151 ILE A O 1
ATOM 1137 N N . ALA A 1 152 ? -1.291 -3.284 -12.500 1.00 90.62 152 ALA A N 1
ATOM 1138 C CA . ALA A 1 152 ? -2.469 -3.541 -13.325 1.00 90.62 152 ALA A CA 1
ATOM 1139 C C . ALA A 1 152 ? -3.739 -3.657 -12.471 1.00 90.62 152 ALA A C 1
ATOM 1141 O O . ALA A 1 152 ? -3.776 -4.445 -11.529 1.00 90.62 152 ALA A O 1
ATOM 1142 N N . GLY A 1 153 ? -4.789 -2.905 -12.806 1.00 89.75 153 GLY A N 1
ATOM 1143 C CA . GLY A 1 153 ? -6.036 -2.868 -12.032 1.00 89.75 153 GLY A CA 1
ATOM 1144 C C . GLY A 1 153 ? -6.039 -1.849 -10.888 1.00 89.75 153 GLY A C 1
ATOM 1145 O O . GLY A 1 153 ? -6.823 -1.968 -9.955 1.00 89.75 153 GLY A O 1
ATOM 1146 N N . ALA A 1 154 ? -5.193 -0.823 -10.944 1.00 91.62 154 ALA A N 1
ATOM 1147 C CA . ALA A 1 154 ? -5.133 0.247 -9.952 1.00 91.62 154 ALA A CA 1
ATOM 1148 C C . ALA A 1 154 ? -6.384 1.145 -9.935 1.00 91.62 154 ALA A C 1
ATOM 1150 O O . ALA A 1 154 ? -6.618 1.836 -8.942 1.00 91.62 154 ALA A O 1
ATOM 1151 N N . HIS A 1 155 ? -7.164 1.138 -11.021 1.00 93.44 155 HIS A N 1
ATOM 1152 C CA . HIS A 1 155 ? -8.455 1.830 -11.140 1.00 93.44 155 HIS A CA 1
ATOM 1153 C C . HIS A 1 155 ? -9.616 1.092 -10.462 1.00 93.44 155 HIS A C 1
ATOM 1155 O O . HIS A 1 155 ? -10.694 1.663 -10.333 1.00 93.44 155 HIS A O 1
ATOM 1161 N N . ASP A 1 156 ? -9.433 -0.172 -10.067 1.00 92.50 156 ASP A N 1
ATOM 1162 C CA . ASP A 1 156 ? -10.484 -0.991 -9.463 1.00 92.50 156 ASP A CA 1
ATOM 1163 C C . ASP A 1 156 ? -10.422 -0.923 -7.923 1.00 92.50 156 ASP A C 1
ATOM 1165 O O . ASP A 1 156 ? -9.511 -1.500 -7.320 1.00 92.50 156 ASP A O 1
ATOM 1169 N N . PRO A 1 157 ? -11.396 -0.277 -7.249 1.00 87.50 157 PRO A N 1
ATOM 1170 C CA . PRO A 1 157 ? -11.435 -0.199 -5.789 1.00 87.50 157 PRO A CA 1
ATOM 1171 C C . PRO A 1 157 ? -11.697 -1.541 -5.095 1.00 87.50 157 PRO A C 1
ATOM 1173 O O . PRO A 1 157 ? -11.579 -1.611 -3.868 1.00 87.50 157 PRO A O 1
ATOM 1176 N N . ALA A 1 158 ? -12.083 -2.583 -5.844 1.00 88.25 158 ALA A N 1
ATOM 1177 C CA . ALA A 1 158 ? -12.232 -3.939 -5.326 1.00 88.25 158 ALA A CA 1
ATOM 1178 C C . ALA A 1 158 ? -10.881 -4.641 -5.111 1.00 88.25 158 ALA A C 1
ATOM 1180 O O . ALA A 1 158 ? -10.825 -5.652 -4.408 1.00 88.25 158 ALA A O 1
ATOM 1181 N N . GLN A 1 159 ? -9.786 -4.114 -5.674 1.00 86.88 159 GLN A N 1
ATOM 1182 C CA . GLN A 1 159 ? -8.448 -4.634 -5.413 1.00 86.88 159 GLN A CA 1
ATOM 1183 C C . GLN A 1 159 ? -8.064 -4.436 -3.947 1.00 86.88 159 GLN A C 1
ATOM 1185 O O . GLN A 1 159 ? -8.133 -3.335 -3.401 1.00 86.88 159 GLN A O 1
ATOM 1190 N N . VAL A 1 160 ? -7.585 -5.511 -3.325 1.00 89.62 160 VAL A N 1
ATOM 1191 C CA . VAL A 1 160 ? -7.095 -5.476 -1.948 1.00 89.62 160 VAL A CA 1
ATOM 1192 C C . VAL A 1 160 ? -5.600 -5.199 -1.969 1.00 89.62 160 VAL A C 1
ATOM 1194 O O . VAL A 1 160 ? -4.803 -6.021 -2.411 1.00 89.62 160 VAL A O 1
ATOM 1197 N N . ILE A 1 161 ? -5.220 -4.034 -1.464 1.00 91.38 161 ILE A N 1
ATOM 1198 C CA . ILE A 1 161 ? -3.826 -3.649 -1.231 1.00 91.38 161 ILE A CA 1
ATOM 1199 C C . ILE A 1 161 ? -3.307 -4.335 0.036 1.00 91.38 161 ILE A C 1
ATOM 1201 O O . ILE A 1 161 ? -2.178 -4.809 0.124 1.00 91.38 161 ILE A O 1
ATOM 1205 N N . GLY A 1 162 ? -4.143 -4.324 1.064 1.00 91.31 162 GLY A N 1
ATOM 1206 C CA . GLY A 1 162 ? -3.802 -4.739 2.408 1.00 91.31 162 GLY A CA 1
ATOM 1207 C C . GLY A 1 162 ? -5.025 -4.656 3.302 1.00 91.31 162 GLY A C 1
ATOM 1208 O O . GLY A 1 162 ? -6.122 -4.322 2.858 1.00 91.31 162 GLY A O 1
ATOM 1209 N N . VAL A 1 163 ? -4.827 -4.946 4.578 1.00 92.69 163 VAL A N 1
ATOM 1210 C CA . VAL A 1 163 ? -5.885 -4.947 5.584 1.00 92.69 163 VAL A CA 1
ATOM 1211 C C . VAL A 1 163 ? -5.463 -4.047 6.732 1.00 92.69 163 VAL A C 1
ATOM 1213 O O . VAL A 1 163 ? -4.321 -4.096 7.189 1.00 92.69 163 VAL A O 1
ATOM 1216 N N . ALA A 1 164 ? -6.382 -3.204 7.195 1.00 94.56 164 ALA A N 1
ATOM 1217 C CA . ALA A 1 164 ? -6.157 -2.395 8.382 1.00 94.56 164 ALA A CA 1
ATOM 1218 C C . ALA A 1 164 ? -6.154 -3.287 9.634 1.00 94.56 164 ALA A C 1
ATOM 1220 O O . ALA A 1 164 ? -7.089 -4.050 9.876 1.00 94.56 164 ALA A O 1
ATOM 1221 N N . VAL A 1 165 ? -5.102 -3.177 10.438 1.00 93.50 165 VAL A N 1
ATOM 1222 C CA . VAL A 1 165 ? -4.920 -3.900 11.697 1.00 93.50 165 VAL A CA 1
ATOM 1223 C C . VAL A 1 165 ? -4.841 -2.879 12.825 1.00 93.50 165 VAL A C 1
ATOM 1225 O O . VAL A 1 165 ? -4.082 -1.911 12.755 1.00 93.50 165 VAL A O 1
ATOM 1228 N N . VAL A 1 166 ? -5.654 -3.084 13.860 1.00 93.25 166 VAL A N 1
ATOM 1229 C CA . VAL A 1 166 ? -5.669 -2.229 15.051 1.00 93.25 166 VAL A CA 1
ATOM 1230 C C . VAL A 1 166 ? -4.594 -2.706 16.019 1.00 93.25 166 VAL A C 1
ATOM 1232 O O . VAL A 1 166 ? -4.622 -3.850 16.471 1.00 93.25 166 VAL A O 1
ATOM 1235 N N . ASP A 1 167 ? -3.676 -1.811 16.368 1.00 91.88 167 ASP A N 1
ATOM 1236 C CA . ASP A 1 167 ? -2.701 -2.032 17.428 1.00 91.88 167 ASP A CA 1
ATOM 1237 C C . ASP A 1 167 ? -3.331 -1.634 18.770 1.00 91.88 167 ASP A C 1
ATOM 1239 O O . ASP A 1 167 ? -3.600 -0.460 19.040 1.00 91.88 167 ASP A O 1
ATOM 1243 N N . ARG A 1 168 ? -3.587 -2.635 19.616 1.00 91.12 168 ARG A N 1
ATOM 1244 C CA . ARG A 1 168 ? -4.273 -2.466 20.905 1.00 91.12 168 ARG A CA 1
ATOM 1245 C C . ARG A 1 168 ? -3.461 -1.659 21.914 1.00 91.12 168 ARG A C 1
ATOM 1247 O O . ARG A 1 168 ? -4.054 -1.009 22.768 1.00 91.12 168 ARG A O 1
ATOM 1254 N N . GLU A 1 169 ? -2.137 -1.672 21.807 1.00 88.19 169 GLU A N 1
ATOM 1255 C CA . GLU A 1 169 ? -1.245 -0.949 22.718 1.00 88.19 169 GLU A CA 1
ATOM 1256 C C . GLU A 1 169 ? -1.067 0.511 22.296 1.00 88.19 169 GLU A C 1
ATOM 1258 O O . GLU A 1 169 ? -0.702 1.351 23.116 1.00 88.19 169 GLU A O 1
ATOM 1263 N N . ARG A 1 170 ? -1.361 0.833 21.029 1.00 90.50 170 ARG A N 1
ATOM 1264 C CA . ARG A 1 170 ? -1.255 2.195 20.484 1.00 90.50 170 ARG A CA 1
ATOM 1265 C C . ARG A 1 170 ? -2.597 2.888 20.255 1.00 90.50 170 ARG A C 1
ATOM 1267 O O . ARG A 1 170 ? -2.649 4.107 20.069 1.00 90.50 170 ARG A O 1
ATOM 1274 N N . CYS A 1 171 ? -3.696 2.145 20.215 1.00 92.50 171 CYS A N 1
ATOM 1275 C CA . CYS A 1 171 ? -5.005 2.705 19.912 1.00 92.50 171 CYS A CA 1
ATOM 1276 C C . CYS A 1 171 ? -5.600 3.453 21.114 1.00 92.50 171 CYS A C 1
ATOM 1278 O O . CYS A 1 171 ? -5.865 2.873 22.164 1.00 92.50 171 CYS A O 1
ATOM 1280 N N . ILE A 1 172 ? -5.914 4.740 20.925 1.00 92.25 172 ILE A N 1
ATOM 1281 C CA . ILE A 1 172 ? -6.536 5.588 21.958 1.00 92.25 172 ILE A CA 1
ATOM 1282 C C . ILE A 1 172 ? -7.869 4.995 22.438 1.00 92.25 172 ILE A C 1
ATOM 1284 O O . ILE A 1 172 ? -8.147 5.005 23.632 1.00 92.25 172 ILE A O 1
ATOM 1288 N N . ALA A 1 173 ? -8.674 4.421 21.536 1.00 92.62 173 ALA A N 1
ATOM 1289 C CA . ALA A 1 173 ? -9.937 3.786 21.914 1.00 92.62 173 ALA A CA 1
ATOM 1290 C C . ALA A 1 173 ? -9.737 2.556 22.817 1.00 92.62 173 ALA A C 1
ATOM 1292 O O . ALA A 1 173 ? -10.566 2.301 23.681 1.00 92.62 173 ALA A O 1
ATOM 1293 N N . TRP A 1 174 ? -8.633 1.820 22.658 1.00 90.56 174 TRP A N 1
ATOM 1294 C CA . TRP A 1 174 ? -8.308 0.674 23.513 1.00 90.56 174 TRP A CA 1
ATOM 1295 C C . TRP A 1 174 ? -7.732 1.091 24.868 1.00 90.56 174 TRP A C 1
ATOM 1297 O O . TRP A 1 174 ? -8.008 0.437 25.869 1.00 90.56 174 TRP A O 1
ATOM 1307 N N . LEU A 1 175 ? -6.960 2.177 24.907 1.00 88.81 175 LEU A N 1
ATOM 1308 C CA . LEU A 1 175 ? -6.312 2.658 26.128 1.00 88.81 175 LEU A CA 1
ATOM 1309 C C . LEU A 1 175 ? -7.231 3.517 27.008 1.00 88.81 175 LEU A C 1
ATOM 1311 O O . LEU A 1 175 ? -7.162 3.438 28.231 1.00 88.81 175 LEU A O 1
ATOM 1315 N N . GLN A 1 176 ? -8.043 4.380 26.394 1.00 85.44 176 GLN A N 1
ATOM 1316 C CA . GLN A 1 176 ? -8.809 5.429 27.082 1.00 85.44 176 GLN A CA 1
ATOM 1317 C C . GLN A 1 176 ? -10.283 5.498 26.668 1.00 85.44 176 GLN A C 1
ATOM 1319 O O . GLN A 1 176 ? -11.072 6.146 27.352 1.00 85.44 176 GLN A O 1
ATOM 1324 N N . GLY A 1 177 ? -10.665 4.821 25.581 1.00 85.62 177 GLY A N 1
ATOM 1325 C CA . GLY A 1 177 ? -12.023 4.852 25.038 1.00 85.62 177 GLY A CA 1
ATOM 1326 C C . GLY A 1 177 ? -12.329 6.094 24.192 1.00 85.62 177 GLY A C 1
ATOM 1327 O O . GLY A 1 177 ? -11.616 7.095 24.214 1.00 85.62 177 GLY A O 1
ATOM 1328 N N . GLY A 1 178 ? -13.409 6.022 23.407 1.00 84.19 178 GLY A N 1
ATOM 1329 C CA . GLY A 1 178 ? -14.042 7.203 22.797 1.00 84.19 178 GLY A CA 1
ATOM 1330 C C . GLY A 1 178 ? -13.420 7.750 21.507 1.00 84.19 178 GLY A C 1
ATOM 1331 O O . GLY A 1 178 ? -13.888 8.767 21.003 1.00 84.19 178 GLY A O 1
ATOM 1332 N N . CYS A 1 179 ? -12.396 7.107 20.938 1.00 93.06 179 CYS A N 1
ATOM 1333 C CA . CYS A 1 179 ? -11.823 7.527 19.656 1.00 93.06 179 CYS A CA 1
ATOM 1334 C C . CYS A 1 179 ? -12.470 6.774 18.482 1.00 93.06 179 CYS A C 1
ATOM 1336 O O . CYS A 1 179 ? -12.268 5.572 18.330 1.00 93.06 179 CYS A O 1
ATOM 1338 N N . GLN A 1 180 ? -13.190 7.496 17.619 1.00 94.06 180 GLN A N 1
ATOM 1339 C CA . GLN A 1 180 ? -13.873 6.942 16.437 1.00 94.06 180 GLN A CA 1
ATOM 1340 C C . GLN A 1 180 ? -13.350 7.494 15.098 1.00 94.06 180 GLN A C 1
ATOM 1342 O O . GLN A 1 180 ? -13.913 7.216 14.047 1.00 94.06 180 GLN A O 1
ATOM 1347 N N . VAL A 1 181 ? -12.224 8.218 15.109 1.00 95.44 181 VAL A N 1
ATOM 1348 C CA . VAL A 1 181 ? -11.669 8.900 13.919 1.00 95.44 181 VAL A CA 1
ATOM 1349 C C . VAL A 1 181 ? -11.468 7.952 12.731 1.00 95.44 181 VAL A C 1
ATOM 1351 O O . VAL A 1 181 ? -11.727 8.318 11.591 1.00 95.44 181 VAL A O 1
ATOM 1354 N N . CYS A 1 182 ? -11.019 6.720 12.985 1.00 95.25 182 CYS A N 1
ATOM 1355 C CA . CYS A 1 182 ? -10.824 5.730 11.924 1.00 95.25 182 CYS A CA 1
ATOM 1356 C C . CYS A 1 182 ? -12.139 5.252 11.287 1.00 95.25 182 CYS A C 1
ATOM 1358 O O . CYS A 1 182 ? -12.142 4.939 10.099 1.00 95.25 182 CYS A O 1
ATOM 1360 N N . VAL A 1 183 ? -13.233 5.222 12.055 1.00 95.81 183 VAL A N 1
ATOM 1361 C CA . VAL A 1 183 ? -14.575 4.866 11.577 1.00 95.81 183 VAL A CA 1
ATOM 1362 C C . VAL A 1 183 ? -15.095 5.977 10.673 1.00 95.81 183 VAL A C 1
ATOM 1364 O O . VAL A 1 183 ? -15.455 5.705 9.531 1.00 95.81 183 VAL A O 1
ATOM 1367 N N . ASP A 1 184 ? -15.021 7.226 11.138 1.00 95.81 184 ASP A N 1
ATOM 1368 C CA . ASP A 1 184 ? -15.465 8.404 10.380 1.00 95.81 184 ASP A CA 1
ATOM 1369 C C 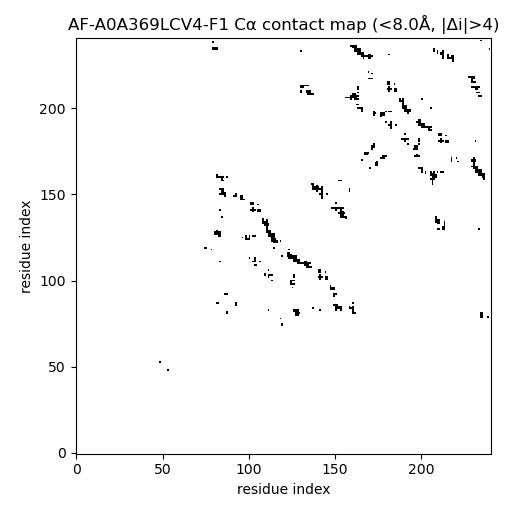. ASP A 1 184 ? -14.663 8.596 9.081 1.00 95.81 184 ASP A C 1
ATOM 1371 O O . ASP A 1 184 ? -15.194 9.037 8.063 1.00 95.81 184 ASP A O 1
ATOM 1375 N N . ALA A 1 185 ? -13.375 8.240 9.097 1.00 96.12 185 ALA A N 1
ATOM 1376 C CA . ALA A 1 185 ? -12.494 8.345 7.939 1.00 96.12 185 ALA A CA 1
ATOM 1377 C C . ALA A 1 185 ? -12.683 7.224 6.902 1.00 96.12 185 ALA A C 1
ATOM 1379 O O . ALA A 1 185 ? -12.113 7.322 5.816 1.00 96.12 185 ALA A O 1
ATOM 1380 N N . CYS A 1 186 ? -13.403 6.140 7.211 1.00 96.56 186 CYS A N 1
ATOM 1381 C CA . CYS A 1 186 ? -13.507 4.982 6.324 1.00 96.56 186 CYS A CA 1
ATOM 1382 C C . CYS A 1 186 ? -14.622 5.170 5.276 1.00 96.56 186 CYS A C 1
ATOM 1384 O O . CYS A 1 186 ? -15.798 5.037 5.618 1.00 96.56 186 CYS A O 1
ATOM 1386 N N . PRO A 1 187 ? -14.304 5.366 3.980 1.00 94.44 187 PRO A N 1
ATOM 1387 C CA . PRO A 1 187 ? -15.337 5.550 2.956 1.00 94.44 187 PRO A CA 1
ATOM 1388 C C . PRO A 1 187 ? -16.089 4.252 2.613 1.00 94.44 187 PRO A C 1
ATOM 1390 O O . PRO A 1 187 ? -17.169 4.301 2.034 1.00 94.44 187 PRO A O 1
ATOM 1393 N N . TYR A 1 188 ? -15.533 3.090 2.973 1.00 94.25 188 TYR A N 1
ATOM 1394 C CA . TYR A 1 188 ? -16.087 1.769 2.648 1.00 94.25 188 TYR A CA 1
ATOM 1395 C C . TYR A 1 188 ? -16.899 1.142 3.790 1.00 94.25 188 TYR A C 1
ATOM 1397 O O . TYR A 1 188 ? -17.405 0.031 3.644 1.00 94.25 188 TYR A O 1
ATOM 1405 N N . GLY A 1 189 ? -16.999 1.811 4.947 1.00 94.12 189 GLY A N 1
ATOM 1406 C CA . GLY A 1 189 ? -17.692 1.263 6.118 1.00 94.12 189 GLY A CA 1
ATOM 1407 C C . GLY A 1 189 ? -17.095 -0.062 6.613 1.00 94.12 189 GLY A C 1
ATOM 1408 O O . GLY A 1 189 ? -17.822 -0.938 7.080 1.00 94.12 189 GLY A O 1
ATOM 1409 N N . ALA A 1 190 ? -15.778 -0.231 6.466 1.00 95.31 190 ALA A N 1
ATOM 1410 C CA . ALA A 1 190 ? -15.054 -1.442 6.852 1.00 95.31 190 ALA A CA 1
ATOM 1411 C C . ALA A 1 190 ? -14.669 -1.474 8.340 1.00 95.31 190 ALA A C 1
ATOM 1413 O O . ALA A 1 190 ? -14.094 -2.456 8.795 1.00 95.31 190 ALA A O 1
ATOM 1414 N N . ILE A 1 191 ? -14.930 -0.408 9.097 1.00 95.75 191 ILE A N 1
ATOM 1415 C CA . ILE A 1 191 ? -14.564 -0.304 10.512 1.00 95.75 191 ILE A CA 1
ATOM 1416 C C . ILE A 1 191 ? -15.825 0.013 11.309 1.00 95.75 191 ILE A C 1
ATOM 1418 O O . ILE A 1 191 ? -16.540 0.957 10.984 1.00 95.75 191 ILE A O 1
ATOM 1422 N N . THR A 1 192 ? -16.087 -0.769 12.350 1.00 94.94 192 THR A N 1
ATOM 1423 C CA . THR A 1 192 ? -17.211 -0.588 13.278 1.00 94.94 192 THR A CA 1
ATOM 1424 C C . THR A 1 192 ? -16.704 -0.519 14.713 1.00 94.94 192 THR A C 1
ATOM 1426 O O . THR A 1 192 ? -15.582 -0.934 14.990 1.00 94.94 192 THR A O 1
ATOM 1429 N N . LEU A 1 193 ? -17.515 -0.007 15.637 1.00 93.88 193 LEU A N 1
ATOM 1430 C CA . LEU A 1 193 ? -17.198 -0.016 17.068 1.00 93.88 193 LEU A CA 1
ATOM 1431 C C . LEU A 1 193 ? -17.869 -1.223 17.732 1.00 93.88 193 LEU A C 1
ATOM 1433 O O . LEU A 1 193 ? -19.013 -1.539 17.413 1.00 93.88 193 LEU A O 1
ATOM 1437 N N . ASP A 1 194 ? -17.145 -1.908 18.614 1.00 91.25 194 ASP A N 1
ATOM 1438 C CA . ASP A 1 194 ? -17.705 -2.959 19.465 1.00 91.25 194 ASP A CA 1
ATOM 1439 C C . ASP A 1 194 ? -18.477 -2.381 20.667 1.00 91.25 194 ASP A C 1
ATOM 1441 O O . ASP A 1 194 ? -18.548 -1.165 20.859 1.00 91.25 194 ASP A O 1
ATOM 1445 N N . ASP A 1 195 ? -19.019 -3.259 21.516 1.00 89.31 195 ASP A N 1
ATOM 1446 C CA . ASP A 1 195 ? -19.785 -2.872 22.712 1.00 89.31 195 ASP A CA 1
ATOM 1447 C C . ASP A 1 195 ? -18.979 -2.024 23.716 1.00 89.31 195 ASP A C 1
ATOM 1449 O O . ASP A 1 195 ? -19.550 -1.302 24.532 1.00 89.31 195 ASP A O 1
ATOM 1453 N N . ALA A 1 196 ? -17.647 -2.095 23.663 1.00 88.81 196 ALA A N 1
ATOM 1454 C CA . ALA A 1 196 ? -16.735 -1.310 24.490 1.00 88.81 196 ALA A CA 1
ATOM 1455 C C . ALA A 1 196 ? -16.228 -0.046 23.770 1.00 88.81 196 ALA A C 1
ATOM 1457 O O . ALA A 1 196 ? -15.287 0.599 24.237 1.00 88.81 196 ALA A O 1
ATOM 1458 N N . ASN A 1 197 ? -16.853 0.326 22.650 1.00 89.88 197 ASN A N 1
ATOM 1459 C CA . ASN A 1 197 ? -16.508 1.478 21.827 1.00 89.88 197 ASN A CA 1
ATOM 1460 C C . ASN A 1 197 ? -15.084 1.410 21.236 1.00 89.88 197 ASN A C 1
ATOM 1462 O O . ASN A 1 197 ? -14.398 2.429 21.108 1.00 89.88 197 ASN A O 1
ATOM 1466 N N . ARG A 1 198 ? -14.618 0.200 20.895 1.00 91.81 198 ARG A N 1
ATOM 1467 C CA . ARG A 1 198 ? -13.299 -0.068 20.301 1.00 91.81 198 ARG A CA 1
ATOM 1468 C C . ARG A 1 198 ? -13.438 -0.418 18.818 1.00 91.81 198 ARG A C 1
ATOM 1470 O O . ARG A 1 198 ? -14.348 -1.163 18.459 1.00 91.81 198 ARG A O 1
ATOM 1477 N N . PRO A 1 199 ? -12.536 0.067 17.947 1.00 94.19 199 PRO A N 1
ATOM 1478 C CA . PRO A 1 199 ? -12.619 -0.196 16.518 1.00 94.19 199 PRO A CA 1
ATOM 1479 C C . PRO A 1 199 ? -12.314 -1.661 16.195 1.00 94.19 199 PRO A C 1
ATOM 1481 O O . PRO A 1 199 ? -11.307 -2.218 16.640 1.00 94.19 199 PRO A O 1
ATOM 1484 N N . VAL A 1 200 ? -13.170 -2.249 15.366 1.00 93.81 200 VAL A N 1
ATOM 1485 C CA . VAL A 1 200 ? -13.072 -3.593 14.798 1.00 93.81 200 VAL A CA 1
ATOM 1486 C C . VAL A 1 200 ? -13.123 -3.466 13.280 1.00 93.81 200 VAL A C 1
ATOM 1488 O O . VAL A 1 200 ? -13.994 -2.789 12.737 1.00 93.81 200 VAL A O 1
ATOM 1491 N N . VAL A 1 201 ? -12.172 -4.103 12.597 1.00 94.88 201 VAL A N 1
ATOM 1492 C CA . VAL A 1 201 ? -12.049 -4.047 11.135 1.00 94.88 201 VAL A CA 1
ATOM 1493 C C . VAL A 1 201 ? -12.686 -5.287 10.512 1.00 94.88 201 VAL A C 1
ATOM 1495 O O . VAL A 1 201 ? -12.280 -6.414 10.797 1.00 94.88 201 VAL A O 1
ATOM 1498 N N . ASP A 1 202 ? -13.646 -5.072 9.619 1.00 94.56 202 ASP A N 1
ATOM 1499 C CA . ASP A 1 202 ? -14.195 -6.082 8.722 1.00 94.56 202 ASP A CA 1
ATOM 1500 C C . ASP A 1 202 ? -13.256 -6.261 7.521 1.00 94.56 202 ASP A C 1
ATOM 1502 O O . ASP A 1 202 ? -13.199 -5.439 6.598 1.00 94.56 202 ASP A O 1
ATOM 1506 N N . ARG A 1 203 ? -12.500 -7.363 7.537 1.00 91.50 203 ARG A N 1
ATOM 1507 C CA . ARG A 1 203 ? -11.517 -7.684 6.494 1.00 91.50 203 ARG A CA 1
ATOM 1508 C C . ARG A 1 203 ? -12.151 -7.880 5.115 1.00 91.50 203 ARG A C 1
ATOM 1510 O O . ARG A 1 203 ? -11.470 -7.655 4.125 1.00 91.50 203 ARG A O 1
ATOM 1517 N N . ALA A 1 204 ? -13.425 -8.268 5.035 1.00 90.81 204 ALA A N 1
ATOM 1518 C CA . ALA A 1 204 ? -14.093 -8.507 3.756 1.00 90.81 204 ALA A CA 1
ATOM 1519 C C . ALA A 1 204 ? -14.420 -7.205 3.008 1.00 90.81 204 ALA A C 1
ATOM 1521 O O . ALA A 1 204 ? -14.542 -7.211 1.786 1.00 90.81 204 ALA A O 1
ATOM 1522 N N . LYS A 1 205 ? -14.555 -6.089 3.734 1.00 93.12 205 LYS A N 1
ATOM 1523 C CA . LYS A 1 205 ? -14.828 -4.758 3.166 1.00 93.12 205 LYS A CA 1
ATOM 1524 C C . LYS A 1 205 ? -13.583 -3.880 3.073 1.00 93.12 205 LYS A C 1
ATOM 1526 O O . LYS A 1 205 ? -13.601 -2.853 2.399 1.00 93.12 205 LYS A O 1
ATOM 1531 N N . CYS A 1 206 ? -12.519 -4.233 3.789 1.00 94.75 206 CYS A N 1
ATOM 1532 C CA . CYS A 1 206 ? -11.287 -3.463 3.807 1.00 94.75 206 CYS A CA 1
ATOM 1533 C C . CYS A 1 206 ? -10.457 -3.749 2.551 1.00 94.75 206 CYS A C 1
ATOM 1535 O O . CYS A 1 206 ? -9.997 -4.865 2.344 1.00 94.75 206 CYS A O 1
ATOM 1537 N N . ASN A 1 207 ? -10.212 -2.715 1.750 1.00 92.88 207 ASN A N 1
ATOM 1538 C CA . ASN A 1 207 ? -9.330 -2.789 0.583 1.00 92.88 207 ASN A CA 1
ATOM 1539 C C . ASN A 1 207 ? -7.916 -2.238 0.842 1.00 92.88 207 ASN A C 1
ATOM 1541 O O . ASN A 1 207 ? -7.063 -2.275 -0.042 1.00 92.88 207 ASN A O 1
ATOM 1545 N N . GLY A 1 208 ? -7.655 -1.712 2.043 1.00 94.44 208 GLY A N 1
ATOM 1546 C CA . GLY A 1 208 ? -6.340 -1.189 2.417 1.00 94.44 208 GLY A CA 1
ATOM 1547 C C . GLY A 1 208 ? -6.007 0.190 1.843 1.00 94.44 208 GLY A C 1
ATOM 1548 O O . GLY A 1 208 ? -4.832 0.507 1.709 1.00 94.44 208 GLY A O 1
ATOM 1549 N N . CYS A 1 209 ? -7.002 1.031 1.534 1.00 94.81 209 CYS A N 1
ATOM 1550 C CA . CYS A 1 209 ? -6.799 2.400 1.021 1.00 94.81 209 CYS A CA 1
ATOM 1551 C C . CYS A 1 209 ? -5.952 3.333 1.916 1.00 94.81 209 CYS A C 1
ATOM 1553 O O . CYS A 1 209 ? -5.482 4.374 1.456 1.00 94.81 209 CYS A O 1
ATOM 1555 N N . GLY A 1 210 ? -5.789 3.002 3.202 1.00 95.12 210 GLY A N 1
ATOM 1556 C CA . GLY A 1 210 ? -4.968 3.772 4.143 1.00 95.12 210 GLY A CA 1
ATOM 1557 C C . GLY A 1 210 ? -5.623 5.016 4.743 1.00 95.12 210 GLY A C 1
ATOM 1558 O O . GLY A 1 210 ? -4.998 5.684 5.563 1.00 95.12 210 GLY A O 1
ATOM 1559 N N . ALA A 1 211 ? -6.885 5.319 4.415 1.00 96.50 211 ALA A N 1
ATOM 1560 C CA . ALA A 1 211 ? -7.596 6.483 4.959 1.00 96.50 211 ALA A CA 1
ATOM 1561 C C . ALA A 1 211 ? -7.637 6.495 6.498 1.00 96.50 211 ALA A C 1
ATOM 1563 O O . ALA A 1 211 ? -7.371 7.518 7.130 1.00 96.50 211 ALA A O 1
ATOM 1564 N N . CYS A 1 212 ? -7.898 5.335 7.107 1.00 96.38 212 CYS A N 1
ATOM 1565 C CA . CYS A 1 212 ? -7.947 5.181 8.558 1.00 96.38 212 CYS A CA 1
ATOM 1566 C C . CYS A 1 212 ? -6.582 5.372 9.235 1.00 96.38 212 CYS A C 1
ATOM 1568 O O . CYS A 1 212 ? -6.513 5.974 10.305 1.00 96.38 212 CYS A O 1
ATOM 1570 N N . GLU A 1 213 ? -5.504 4.882 8.619 1.00 95.38 213 GLU A N 1
ATOM 1571 C CA . GLU A 1 213 ? -4.143 5.039 9.135 1.00 95.38 213 GLU A CA 1
ATOM 1572 C C . GLU A 1 213 ? -3.713 6.501 9.048 1.00 95.38 213 GLU A C 1
ATOM 1574 O O . GLU A 1 213 ? -3.297 7.071 10.058 1.00 95.38 213 GLU A O 1
ATOM 1579 N N . ASN A 1 214 ? -3.912 7.145 7.892 1.00 95.56 214 ASN A N 1
ATOM 1580 C CA . ASN A 1 214 ? -3.554 8.547 7.679 1.00 95.56 214 ASN A CA 1
ATOM 1581 C C . ASN A 1 214 ? -4.319 9.511 8.605 1.00 95.56 214 ASN A C 1
ATOM 1583 O O . ASN A 1 214 ? -3.756 10.506 9.060 1.00 95.56 214 ASN A O 1
ATOM 1587 N N . ALA A 1 215 ? -5.576 9.207 8.935 1.00 95.06 215 ALA A N 1
ATOM 1588 C CA . ALA A 1 215 ? -6.377 10.015 9.855 1.00 95.06 215 ALA A CA 1
ATOM 1589 C C . ALA A 1 215 ? -6.061 9.763 11.343 1.00 95.06 215 ALA A C 1
ATOM 1591 O O . ALA A 1 215 ? -6.455 10.559 12.194 1.00 95.06 215 ALA A O 1
ATOM 1592 N N . CYS A 1 216 ? -5.382 8.664 11.690 1.00 95.00 216 CYS A N 1
ATOM 1593 C CA . CYS A 1 216 ? -5.216 8.249 13.081 1.00 95.00 216 CYS A CA 1
ATOM 1594 C C . CYS A 1 216 ? -4.328 9.228 13.889 1.00 95.00 216 CYS A C 1
ATOM 1596 O O . CYS A 1 216 ? -3.145 9.374 13.574 1.00 95.00 216 CYS A O 1
ATOM 1598 N N . PRO A 1 217 ? -4.838 9.838 14.981 1.00 92.19 217 PRO A N 1
ATOM 1599 C CA . PRO A 1 217 ? -4.091 10.817 15.779 1.00 92.19 217 PRO A CA 1
ATOM 1600 C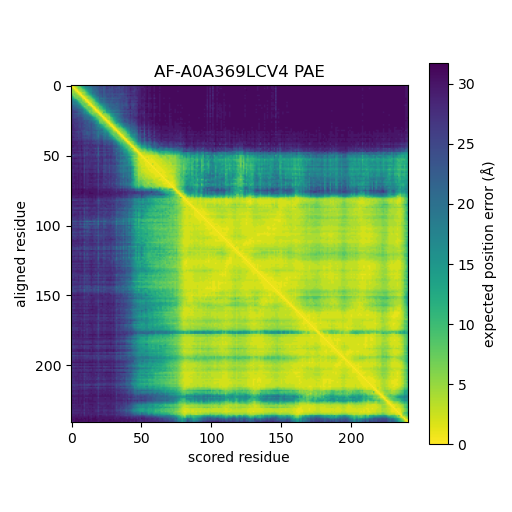 C . PRO A 1 217 ? -3.171 10.185 16.840 1.00 92.19 217 PRO A C 1
ATOM 1602 O O . PRO A 1 217 ? -2.528 10.896 17.615 1.00 92.19 217 PRO A O 1
ATOM 1605 N N . SER A 1 218 ? -3.098 8.853 16.917 1.00 90.12 218 SER A N 1
ATOM 1606 C CA . SER A 1 218 ? -2.362 8.148 17.977 1.00 90.12 218 SER A CA 1
ATOM 1607 C C . SER A 1 218 ? -0.868 8.474 18.005 1.00 90.12 218 SER A C 1
ATOM 1609 O O . SER A 1 218 ? -0.271 8.456 19.075 1.00 90.12 218 SER A O 1
ATOM 1611 N N . SER A 1 219 ? -0.256 8.791 16.857 1.00 82.75 219 SER A N 1
ATOM 1612 C CA . SER A 1 219 ? 1.162 9.164 16.791 1.00 82.75 219 SER A CA 1
ATOM 1613 C C . SER A 1 219 ? 1.457 10.446 17.569 1.00 82.75 219 SER A C 1
ATOM 1615 O O . SER A 1 219 ? 2.536 10.589 18.131 1.00 82.75 219 SER A O 1
ATOM 1617 N N . SER A 1 220 ? 0.494 11.367 17.643 1.00 82.44 220 SER A N 1
ATOM 1618 C CA . SER A 1 220 ? 0.612 12.581 18.454 1.00 82.44 220 SER A CA 1
ATOM 1619 C C . SER A 1 220 ? 0.370 12.304 19.938 1.00 82.44 220 SER A C 1
ATOM 1621 O O . SER A 1 220 ? 0.954 12.973 20.784 1.00 82.44 220 SER A O 1
ATOM 1623 N N . TYR A 1 221 ? -0.460 11.307 20.260 1.00 77.69 221 TYR A N 1
ATOM 1624 C CA . TYR A 1 221 ? -0.787 10.937 21.638 1.00 77.69 221 TYR A CA 1
ATOM 1625 C C . TYR A 1 221 ? 0.324 10.118 22.319 1.00 77.69 221 TYR A C 1
ATOM 1627 O O . TYR A 1 221 ? 0.574 10.270 23.511 1.00 77.69 221 TYR A O 1
ATOM 1635 N N . LEU A 1 222 ? 1.024 9.274 21.554 1.00 75.88 222 LEU A N 1
ATOM 1636 C CA . LEU A 1 222 ? 2.054 8.347 22.038 1.00 75.88 222 LEU A CA 1
ATOM 1637 C C . LEU A 1 222 ? 3.455 8.686 21.513 1.00 75.88 222 LEU A C 1
ATOM 1639 O O . LEU A 1 222 ? 4.301 7.805 21.388 1.00 75.88 222 LEU A O 1
ATOM 1643 N N . ALA A 1 223 ? 3.726 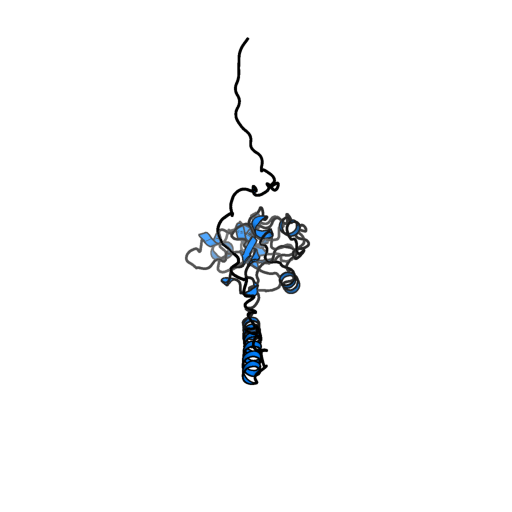9.964 21.233 1.00 67.25 223 ALA A N 1
ATOM 1644 C CA . ALA A 1 223 ? 4.999 10.411 20.659 1.00 67.25 223 ALA A CA 1
ATOM 1645 C C . ALA A 1 223 ? 6.241 9.961 21.466 1.00 67.25 223 ALA A C 1
ATOM 1647 O O . ALA A 1 223 ? 7.318 9.792 20.900 1.00 67.25 223 ALA A O 1
ATOM 1648 N N . PHE A 1 224 ? 6.091 9.717 22.774 1.00 72.06 224 PHE A N 1
ATOM 1649 C CA . PHE A 1 224 ? 7.168 9.248 23.654 1.00 72.06 224 PHE A CA 1
ATOM 1650 C C . PHE A 1 224 ? 7.417 7.731 23.608 1.00 72.06 224 PHE A C 1
ATOM 1652 O O . PHE A 1 224 ? 8.475 7.287 24.044 1.00 72.06 224 PHE A O 1
ATOM 1659 N N . ALA A 1 225 ? 6.476 6.935 23.091 1.00 69.25 225 ALA A N 1
ATOM 1660 C CA . ALA A 1 225 ? 6.578 5.472 23.053 1.00 69.25 225 ALA A CA 1
ATOM 1661 C C . ALA A 1 225 ? 7.495 4.953 21.927 1.00 69.25 225 ALA A C 1
ATOM 1663 O O . ALA A 1 225 ? 7.851 3.777 21.911 1.00 69.25 225 ALA A O 1
ATOM 1664 N N . GLY A 1 226 ? 7.905 5.827 21.003 1.00 67.56 226 GLY A N 1
ATOM 1665 C CA . GLY A 1 226 ? 8.763 5.473 19.875 1.00 67.56 226 GLY A CA 1
ATOM 1666 C C . GLY A 1 226 ? 8.059 4.645 18.787 1.00 67.56 226 GLY A C 1
ATOM 1667 O O . GLY A 1 226 ? 7.025 4.001 18.987 1.00 67.56 226 GLY A O 1
ATOM 1668 N N . GLY A 1 227 ? 8.640 4.662 17.588 1.00 76.50 227 GLY A N 1
ATOM 1669 C CA . GLY A 1 227 ? 8.131 3.954 16.408 1.00 76.50 227 GLY A CA 1
ATOM 1670 C C . GLY A 1 227 ? 7.262 4.816 15.487 1.00 76.50 227 GLY A C 1
ATOM 1671 O O . GLY A 1 227 ? 6.765 5.870 15.876 1.00 76.50 227 GLY A O 1
ATOM 1672 N N . THR A 1 228 ? 7.111 4.358 14.245 1.00 80.69 228 THR A N 1
ATOM 1673 C CA . THR A 1 228 ? 6.327 5.025 13.190 1.00 80.69 228 THR A CA 1
ATOM 1674 C C . THR A 1 228 ? 4.862 4.595 13.184 1.00 80.69 228 THR A C 1
ATOM 1676 O O . THR A 1 228 ? 4.008 5.329 12.697 1.00 80.69 228 THR A O 1
ATOM 1679 N N . ASP A 1 229 ? 4.565 3.433 13.769 1.00 87.00 229 ASP A N 1
ATOM 1680 C CA . ASP A 1 229 ? 3.231 2.847 13.756 1.00 87.00 229 ASP A CA 1
ATOM 1681 C C . ASP A 1 229 ? 2.218 3.662 14.568 1.00 87.00 229 ASP A C 1
ATOM 1683 O O . ASP A 1 229 ? 2.484 4.145 15.677 1.00 87.00 229 ASP A O 1
ATOM 1687 N N . ARG A 1 230 ? 1.014 3.765 14.015 1.00 90.94 230 ARG A N 1
ATOM 1688 C CA . ARG A 1 230 ? -0.169 4.367 14.627 1.00 90.94 230 ARG A CA 1
ATOM 1689 C C . ARG A 1 230 ? -1.011 3.292 15.329 1.00 90.94 230 ARG A C 1
ATOM 1691 O O . ARG A 1 230 ? -0.653 2.122 15.366 1.00 90.94 230 ARG A O 1
ATOM 1698 N N . GLY A 1 231 ? -2.139 3.680 15.917 1.00 92.25 231 GLY A N 1
ATOM 1699 C CA . GLY A 1 231 ? -3.079 2.776 16.583 1.00 92.25 231 GLY A CA 1
ATOM 1700 C C . GLY A 1 231 ? -3.867 1.907 15.606 1.00 92.25 231 GLY A C 1
ATOM 1701 O O . GLY A 1 231 ? -4.478 0.924 16.010 1.00 92.25 231 GLY A O 1
ATOM 1702 N N . ILE A 1 232 ? -3.858 2.258 14.322 1.00 93.62 232 ILE A N 1
ATOM 1703 C CA . ILE A 1 232 ? -4.367 1.441 13.226 1.00 93.62 232 ILE A CA 1
ATOM 1704 C C . ILE A 1 232 ? -3.422 1.605 12.038 1.00 93.62 232 ILE A C 1
ATOM 1706 O O . ILE A 1 232 ? -3.136 2.734 11.645 1.00 93.62 232 ILE A O 1
ATOM 1710 N N . ASN A 1 233 ? -2.930 0.493 11.495 1.00 93.25 233 ASN A N 1
ATOM 1711 C CA . ASN A 1 233 ? -1.987 0.478 10.376 1.00 93.25 233 ASN A CA 1
ATOM 1712 C C . ASN A 1 233 ? -2.440 -0.540 9.336 1.00 93.25 233 ASN A C 1
ATOM 1714 O O . ASN A 1 233 ? -2.898 -1.629 9.684 1.00 93.25 233 ASN A O 1
ATOM 1718 N N . VAL A 1 234 ? -2.301 -0.215 8.061 1.00 93.56 234 VAL A N 1
ATOM 1719 C CA . VAL A 1 234 ? -2.537 -1.148 6.968 1.00 93.56 234 VAL A CA 1
ATOM 1720 C C . VAL A 1 234 ? -1.312 -2.040 6.820 1.00 93.56 234 VAL A C 1
ATOM 1722 O O . VAL A 1 234 ? -0.176 -1.573 6.765 1.00 93.56 234 VAL A O 1
ATOM 1725 N N . ARG A 1 235 ? -1.541 -3.348 6.763 1.00 90.38 235 ARG A N 1
ATOM 1726 C CA . ARG A 1 235 ? -0.512 -4.370 6.549 1.00 90.38 235 ARG A CA 1
ATOM 1727 C C . ARG A 1 235 ? -0.873 -5.209 5.325 1.00 90.38 235 ARG A C 1
ATOM 1729 O O . ARG A 1 235 ? -2.044 -5.288 4.952 1.00 90.38 235 ARG A O 1
ATOM 1736 N N . ALA A 1 236 ? 0.120 -5.809 4.674 1.00 86.00 236 ALA A N 1
ATOM 1737 C CA . ALA A 1 236 ? -0.114 -6.657 3.505 1.00 86.00 236 ALA A CA 1
ATOM 1738 C C . ALA A 1 236 ? -1.055 -7.831 3.848 1.00 86.00 236 ALA A C 1
ATOM 1740 O O . ALA A 1 236 ? -0.892 -8.485 4.877 1.00 86.00 236 ALA A O 1
ATOM 1741 N N . ALA A 1 237 ? -2.021 -8.121 2.970 1.00 68.88 237 ALA A N 1
ATOM 1742 C CA . ALA A 1 237 ? -3.139 -9.036 3.244 1.00 68.88 237 ALA A CA 1
ATOM 1743 C C . ALA A 1 237 ? -2.744 -10.511 3.503 1.00 68.88 237 ALA A C 1
ATOM 1745 O O . ALA A 1 237 ? -3.578 -11.292 3.950 1.00 68.88 237 ALA A O 1
ATOM 1746 N N . GLY A 1 238 ? -1.487 -10.894 3.247 1.00 56.41 238 GLY A N 1
ATOM 1747 C CA . GLY A 1 238 ? -0.963 -12.250 3.456 1.00 56.41 238 GLY A CA 1
ATOM 1748 C C . GLY A 1 238 ? -0.042 -12.425 4.668 1.00 56.41 238 GLY A C 1
ATOM 1749 O O . GLY A 1 238 ? 0.439 -13.533 4.893 1.00 56.41 238 GLY A O 1
ATOM 1750 N N . LYS A 1 239 ? 0.239 -11.363 5.435 1.00 44.53 239 LYS A N 1
ATOM 1751 C CA . LYS A 1 239 ? 1.066 -11.439 6.647 1.00 44.53 239 LYS A CA 1
ATOM 1752 C C . LYS A 1 239 ? 0.249 -10.946 7.831 1.00 44.53 239 LYS A C 1
ATOM 1754 O O . LYS A 1 239 ? 0.159 -9.746 8.079 1.00 44.53 239 LYS A O 1
ATOM 1759 N N . GLU A 1 240 ? -0.393 -11.885 8.519 1.00 38.19 240 GLU A N 1
ATOM 1760 C CA . GLU A 1 240 ? -0.936 -11.610 9.846 1.00 38.19 240 GLU A CA 1
ATOM 1761 C C . GLU A 1 240 ? 0.234 -11.240 10.766 1.00 38.19 240 GLU A C 1
ATOM 1763 O O . GLU A 1 240 ? 1.253 -11.931 10.779 1.00 38.19 240 GLU A O 1
ATOM 1768 N N . ALA A 1 241 ? 0.104 -10.100 11.447 1.00 34.97 241 ALA A N 1
ATOM 1769 C CA . ALA A 1 241 ? 0.964 -9.739 12.567 1.00 34.97 241 ALA A CA 1
ATOM 1770 C C . ALA A 1 241 ? 0.609 -10.590 13.792 1.00 34.97 241 ALA A C 1
ATOM 1772 O O . ALA A 1 241 ? -0.606 -10.843 13.983 1.00 34.97 241 ALA A O 1
#